Protein AF-A0A3B9M7V4-F1 (afdb_monomer_lite)

Radius of gyration: 18.62 Å; chains: 1; bounding box: 43×46×52 Å

pLDDT: mean 95.38, std 4.0, range [71.94, 98.81]

Sequence (190 aa):
TVEAGDEAKRIAAQLINLPDPRLVQVVLDESVRVLRSQRVLITETRHGFVCANSGVDQSNVGEPDVVTLLPDDPDASARRIRERILDRAGVEIGVIVSDTFGRPWRLGIVNVALGVAGLPALIDLRGTPDDAGRDMHATVLAIADDLASAAGLVMRKTARAPVVVIRGLALEGDGHGRDLIRPADEDVFR

Foldseek 3Di:
DFDADPVLQVLLVQAQVSDDSSLSRVLVVQAPDFPDSHNFTWGQGPLRDTFTSSLWDPPPPPDPPDIDHDPPFQQVVQVVVQVVCCVPPVDGDKGFDWDWGDDPPDDDIFIAGQWIFFFAQKDDQAQPQDPVGDGDHPDIDRVRRVVRRVVCVVCDRPPVCNDDDDDDDDGGDTYTSSVPRDDPVRDPPD

Structure (mmCIF, N/CA/C/O backbone):
data_AF-A0A3B9M7V4-F1
#
_entry.id   AF-A0A3B9M7V4-F1
#
loop_
_atom_site.group_PDB
_atom_site.id
_atom_site.type_symbol
_atom_site.label_atom_id
_atom_site.label_alt_id
_atom_site.label_comp_id
_atom_site.label_asym_id
_atom_site.label_entity_id
_atom_site.label_seq_id
_atom_site.pdbx_PDB_ins_code
_atom_site.Cartn_x
_atom_site.Cartn_y
_atom_site.Cartn_z
_atom_site.occupancy
_atom_site.B_iso_or_equiv
_atom_site.auth_seq_id
_atom_site.auth_comp_id
_atom_site.auth_asym_id
_atom_site.auth_atom_id
_atom_site.pdbx_PDB_model_num
ATOM 1 N N . THR A 1 1 ? 1.338 -15.147 -22.838 1.00 79.38 1 THR A N 1
ATOM 2 C CA . THR A 1 1 ? 2.811 -15.123 -22.959 1.00 79.38 1 THR A CA 1
ATOM 3 C C . THR A 1 1 ? 3.219 -13.693 -23.221 1.00 79.38 1 THR A C 1
ATOM 5 O O . THR A 1 1 ? 2.554 -13.061 -24.029 1.00 79.38 1 THR A O 1
ATOM 8 N N . VAL A 1 2 ? 4.214 -13.164 -22.507 1.00 93.25 2 VAL A N 1
ATOM 9 C CA . VAL A 1 2 ? 4.639 -11.756 -22.624 1.00 93.25 2 VAL A CA 1
ATOM 10 C C . VAL A 1 2 ? 5.840 -11.667 -23.560 1.00 93.25 2 VAL A C 1
ATOM 12 O O . VAL A 1 2 ? 6.812 -12.402 -23.374 1.00 93.25 2 VAL A O 1
ATOM 15 N N . GLU A 1 3 ? 5.783 -10.771 -24.543 1.00 95.56 3 GLU A N 1
ATOM 16 C CA . GLU A 1 3 ? 6.909 -10.444 -25.421 1.00 95.56 3 GLU A CA 1
ATOM 17 C C . GLU A 1 3 ? 7.485 -9.083 -25.038 1.00 95.56 3 GLU A C 1
ATOM 19 O O . GLU A 1 3 ? 6.756 -8.101 -24.940 1.00 95.56 3 GLU A O 1
ATOM 24 N N . ALA A 1 4 ? 8.797 -9.016 -24.814 1.00 97.31 4 ALA A N 1
ATOM 25 C CA . ALA A 1 4 ? 9.445 -7.779 -24.402 1.00 97.31 4 ALA A CA 1
ATOM 26 C C . ALA A 1 4 ? 9.697 -6.846 -25.594 1.00 97.31 4 ALA A C 1
ATOM 28 O O . ALA A 1 4 ? 10.415 -7.207 -26.536 1.00 97.31 4 ALA A O 1
ATOM 29 N N . GLY A 1 5 ? 9.179 -5.622 -25.510 1.00 97.94 5 GLY A N 1
ATOM 30 C CA . GLY A 1 5 ? 9.503 -4.541 -26.431 1.00 97.94 5 GLY A CA 1
ATOM 31 C C . GLY A 1 5 ? 10.931 -4.020 -26.248 1.00 97.94 5 GLY A C 1
ATOM 32 O O . GLY A 1 5 ? 11.624 -4.330 -25.275 1.00 97.94 5 GLY A O 1
ATOM 33 N N . ASP A 1 6 ? 11.390 -3.198 -27.189 1.00 98.06 6 ASP A N 1
ATOM 34 C CA . ASP A 1 6 ? 12.764 -2.678 -27.172 1.00 98.06 6 ASP A CA 1
ATOM 35 C C . ASP A 1 6 ? 13.035 -1.759 -25.978 1.00 98.06 6 ASP A C 1
ATOM 37 O O . ASP A 1 6 ? 14.127 -1.779 -25.410 1.00 98.06 6 ASP A O 1
ATOM 41 N N . GLU A 1 7 ? 12.015 -1.026 -25.530 1.00 96.88 7 GLU A N 1
ATOM 42 C CA . GLU A 1 7 ? 12.096 -0.200 -24.329 1.00 96.88 7 GLU A CA 1
ATOM 43 C C . GLU A 1 7 ? 12.311 -1.044 -23.065 1.00 96.88 7 GLU A C 1
ATOM 45 O O . GLU A 1 7 ? 13.188 -0.737 -22.254 1.00 96.88 7 GLU A O 1
ATOM 50 N N . ALA A 1 8 ? 11.585 -2.157 -22.928 1.00 97.69 8 ALA A N 1
ATOM 51 C CA . ALA A 1 8 ? 11.748 -3.073 -21.805 1.00 97.69 8 ALA A CA 1
ATOM 52 C C . ALA A 1 8 ? 13.158 -3.685 -21.775 1.00 97.69 8 ALA A C 1
ATOM 54 O O . ALA A 1 8 ? 13.797 -3.718 -20.722 1.00 97.69 8 ALA A O 1
ATOM 55 N N . LYS A 1 9 ? 13.692 -4.089 -22.937 1.00 97.56 9 LYS A N 1
ATOM 56 C CA . LYS A 1 9 ? 15.077 -4.584 -23.068 1.00 97.56 9 LYS A CA 1
ATOM 57 C C . LYS A 1 9 ? 16.100 -3.516 -22.676 1.00 97.56 9 LYS A C 1
ATOM 59 O O . LYS A 1 9 ? 17.058 -3.809 -21.962 1.00 97.56 9 LYS A O 1
ATOM 64 N N . ARG A 1 10 ? 15.892 -2.273 -23.121 1.00 96.81 10 ARG A N 1
ATOM 65 C CA . ARG A 1 10 ? 16.773 -1.138 -22.818 1.00 96.81 10 ARG A CA 1
ATOM 66 C C . ARG A 1 10 ? 16.792 -0.825 -21.323 1.00 96.81 10 ARG A C 1
ATOM 68 O O . ARG A 1 10 ? 17.870 -0.620 -20.770 1.00 96.81 10 ARG A O 1
ATOM 75 N N . ILE A 1 11 ? 15.627 -0.793 -20.675 1.00 96.62 11 ILE A N 1
ATOM 76 C CA . ILE A 1 11 ? 15.511 -0.558 -19.231 1.00 96.62 11 ILE A CA 1
ATOM 77 C C . ILE A 1 11 ? 16.133 -1.716 -18.448 1.00 96.62 11 ILE A C 1
ATOM 79 O O . ILE A 1 11 ? 16.917 -1.460 -17.540 1.00 96.62 11 ILE A O 1
ATOM 83 N N . ALA A 1 12 ? 15.852 -2.972 -18.815 1.00 96.56 12 ALA A N 1
ATOM 84 C CA . ALA A 1 12 ? 16.393 -4.152 -18.136 1.00 96.56 12 ALA A CA 1
ATOM 85 C C . ALA A 1 12 ? 17.925 -4.102 -17.995 1.00 96.56 12 ALA A C 1
ATOM 87 O O . ALA A 1 12 ? 18.459 -4.385 -16.923 1.00 96.56 12 ALA A O 1
ATOM 88 N N . ALA A 1 13 ? 18.626 -3.644 -19.037 1.00 95.19 13 ALA A N 1
ATOM 89 C CA . ALA A 1 13 ? 20.082 -3.496 -19.041 1.00 95.19 13 ALA A CA 1
ATOM 90 C C . ALA A 1 13 ? 20.628 -2.428 -18.063 1.00 95.19 13 ALA A C 1
ATOM 92 O O . ALA A 1 13 ? 21.827 -2.404 -17.795 1.00 95.19 13 ALA A O 1
ATOM 93 N N . GLN A 1 14 ? 19.781 -1.536 -17.536 1.00 93.81 14 GLN A N 1
ATOM 94 C CA . GLN A 1 14 ? 20.155 -0.451 -16.612 1.00 93.81 14 GLN A CA 1
ATOM 95 C C . GLN A 1 14 ? 19.866 -0.777 -15.134 1.00 93.81 14 GLN A C 1
ATOM 97 O O . GLN A 1 14 ? 20.234 -0.006 -14.236 1.00 93.81 14 GLN A O 1
ATOM 102 N N . LEU A 1 15 ? 19.183 -1.892 -14.865 1.00 93.19 15 LEU A N 1
ATOM 103 C CA . LEU A 1 15 ? 18.757 -2.290 -13.525 1.00 93.19 15 LEU A CA 1
ATOM 104 C C . LEU A 1 15 ? 19.798 -3.184 -12.849 1.00 93.19 15 LEU A C 1
ATOM 106 O O . LEU A 1 15 ? 20.497 -3.959 -13.493 1.00 93.19 15 LEU A O 1
ATOM 110 N N . ILE A 1 16 ? 19.884 -3.095 -11.520 1.00 89.50 16 ILE A N 1
ATOM 111 C CA . ILE A 1 16 ? 20.966 -3.714 -10.740 1.00 89.50 16 ILE A CA 1
ATOM 112 C C . ILE A 1 16 ? 20.980 -5.244 -10.824 1.00 89.50 16 ILE A C 1
ATOM 114 O O . ILE A 1 16 ? 22.047 -5.848 -10.787 1.00 89.50 16 ILE A O 1
ATOM 118 N N . ASN A 1 17 ? 19.806 -5.857 -10.973 1.00 85.44 17 ASN A N 1
ATOM 119 C CA . ASN A 1 17 ? 19.650 -7.309 -11.021 1.00 85.44 17 ASN A CA 1
ATOM 120 C C . ASN A 1 17 ? 19.510 -7.852 -12.448 1.00 85.44 17 ASN A C 1
ATOM 122 O O . ASN A 1 17 ? 19.232 -9.038 -12.587 1.00 85.44 17 ASN A O 1
ATOM 126 N N . LEU A 1 18 ? 19.667 -7.005 -13.480 1.00 84.69 18 LEU A N 1
ATOM 127 C CA . LEU A 1 18 ? 19.508 -7.374 -14.895 1.00 84.69 18 LEU A CA 1
ATOM 128 C C . LEU A 1 18 ? 18.287 -8.291 -15.128 1.00 84.69 18 LEU A C 1
ATOM 130 O O . LEU A 1 18 ? 18.447 -9.423 -15.588 1.00 84.69 18 LEU A O 1
ATOM 134 N N . PRO A 1 19 ? 17.076 -7.853 -14.732 1.00 89.62 19 PRO A N 1
ATOM 135 C CA . PRO A 1 19 ? 15.898 -8.704 -14.775 1.00 89.62 19 PRO A CA 1
ATOM 136 C C . PRO A 1 19 ? 15.571 -9.125 -16.208 1.00 89.62 19 PRO A C 1
ATOM 138 O O . PRO A 1 19 ? 15.943 -8.452 -17.171 1.00 89.62 19 PRO A O 1
ATOM 141 N N . ASP A 1 20 ? 14.810 -10.211 -16.341 1.00 94.94 20 ASP A N 1
ATOM 142 C CA . ASP A 1 20 ? 14.250 -10.617 -17.628 1.00 94.94 20 ASP A CA 1
ATOM 143 C C . ASP A 1 20 ? 13.476 -9.438 -18.260 1.00 94.94 20 ASP A C 1
ATOM 145 O O . ASP A 1 20 ? 12.585 -8.877 -17.611 1.00 94.94 20 ASP A O 1
ATOM 149 N N . PRO A 1 21 ? 13.766 -9.049 -19.517 1.00 97.06 21 PRO A N 1
ATOM 150 C CA . PRO A 1 21 ? 13.021 -8.001 -20.208 1.00 97.06 21 PRO A CA 1
ATOM 151 C C . PRO A 1 21 ? 11.503 -8.224 -20.243 1.00 97.06 21 PRO A C 1
ATOM 153 O O . PRO A 1 21 ? 10.755 -7.253 -20.295 1.00 97.06 21 PRO A O 1
ATOM 156 N N . ARG A 1 22 ? 11.026 -9.474 -20.180 1.00 96.69 22 ARG A N 1
ATOM 157 C CA . ARG A 1 22 ? 9.594 -9.799 -20.088 1.00 96.69 22 ARG A CA 1
ATOM 158 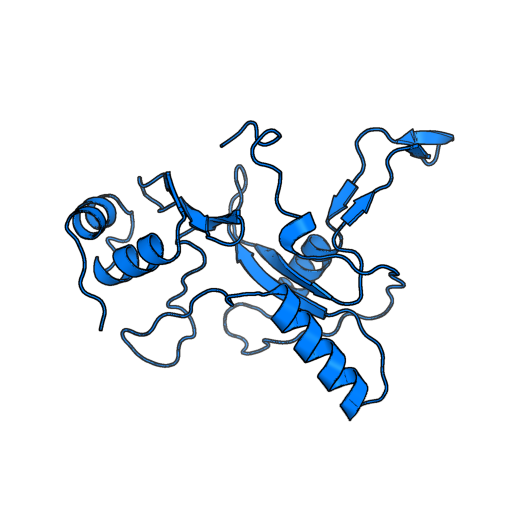C C . ARG A 1 22 ? 8.990 -9.320 -18.770 1.00 96.69 22 ARG A C 1
ATOM 160 O O . ARG A 1 22 ? 7.879 -8.809 -18.782 1.00 96.69 22 ARG A O 1
ATOM 167 N N . LEU A 1 23 ? 9.722 -9.416 -17.656 1.00 95.81 23 LEU A N 1
ATOM 168 C CA . LEU A 1 23 ? 9.283 -8.844 -16.378 1.00 95.81 23 LEU A CA 1
ATOM 169 C C . LEU A 1 23 ? 9.166 -7.327 -16.496 1.00 95.81 23 LEU A C 1
ATOM 171 O O . LEU A 1 23 ? 8.157 -6.756 -16.099 1.00 95.81 23 LEU A O 1
ATOM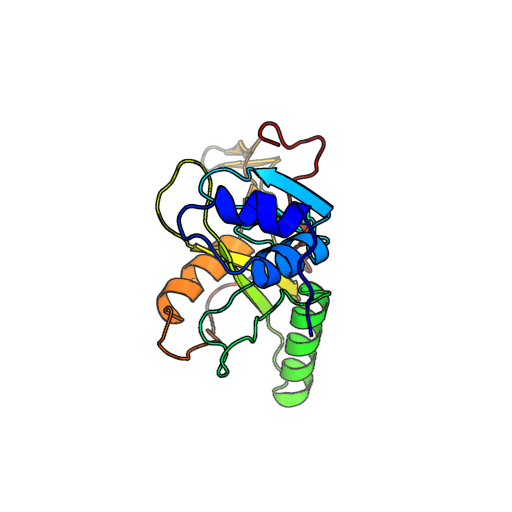 175 N N . VAL A 1 24 ? 10.182 -6.679 -17.073 1.00 97.44 24 VAL A N 1
ATOM 176 C CA . VAL A 1 24 ? 10.156 -5.227 -17.287 1.00 97.44 24 VAL A CA 1
ATOM 177 C C . VAL A 1 24 ? 8.978 -4.833 -18.175 1.00 97.44 24 VAL A C 1
ATOM 179 O O . VAL A 1 24 ? 8.327 -3.838 -17.884 1.00 97.44 24 VAL A O 1
ATOM 182 N N . GLN A 1 25 ? 8.651 -5.624 -19.199 1.00 98.19 25 GLN A N 1
ATOM 183 C CA . GLN A 1 25 ? 7.472 -5.378 -20.024 1.00 98.19 25 GLN A CA 1
ATOM 184 C C . GLN A 1 25 ? 6.182 -5.401 -19.197 1.00 98.19 25 GLN A C 1
ATOM 186 O O . GLN A 1 25 ? 5.419 -4.447 -19.276 1.00 98.19 25 GLN A O 1
ATOM 191 N N . VAL A 1 26 ? 5.981 -6.408 -18.339 1.00 98.00 26 VAL A N 1
ATOM 192 C CA . VAL A 1 26 ? 4.811 -6.447 -17.441 1.00 98.00 26 VAL A CA 1
ATOM 193 C C . VAL A 1 26 ? 4.764 -5.216 -16.533 1.00 98.00 26 VAL A C 1
ATOM 195 O O . VAL A 1 26 ? 3.712 -4.610 -16.363 1.00 98.00 26 VAL A O 1
ATOM 198 N N . VAL A 1 27 ? 5.906 -4.802 -15.976 1.00 97.88 27 VAL A N 1
ATOM 199 C CA . VAL A 1 27 ? 5.979 -3.585 -15.152 1.00 97.88 27 VAL A CA 1
ATOM 200 C C . VAL A 1 27 ? 5.536 -2.349 -15.935 1.00 97.88 27 VAL A C 1
ATOM 202 O O . VAL A 1 27 ? 4.830 -1.504 -15.379 1.00 97.88 27 VAL A O 1
ATOM 205 N N . LEU A 1 28 ? 5.959 -2.235 -17.199 1.00 98.12 28 LEU A N 1
ATOM 206 C CA . LEU A 1 28 ? 5.588 -1.126 -18.075 1.00 98.12 28 LEU A CA 1
ATOM 207 C C . LEU A 1 28 ? 4.089 -1.151 -18.392 1.00 98.12 28 LEU A C 1
ATOM 209 O O . LEU A 1 28 ? 3.456 -0.103 -18.294 1.00 98.12 28 LEU A O 1
ATOM 213 N N . ASP A 1 29 ? 3.525 -2.326 -18.676 1.00 97.94 29 ASP A N 1
ATOM 214 C CA . ASP A 1 29 ? 2.097 -2.518 -18.972 1.00 97.94 29 ASP A CA 1
ATOM 215 C C . ASP A 1 29 ? 1.192 -2.188 -17.760 1.00 97.94 29 ASP A C 1
ATOM 217 O O . ASP A 1 29 ? 0.058 -1.722 -17.907 1.00 97.94 29 ASP A O 1
ATOM 221 N N . GLU A 1 30 ? 1.705 -2.377 -16.540 1.00 98.06 30 GLU A N 1
ATOM 222 C CA . GLU A 1 30 ? 1.037 -2.011 -15.281 1.00 98.06 30 GLU A CA 1
ATOM 223 C C . GLU A 1 30 ? 1.318 -0.566 -14.822 1.00 98.06 30 GLU A C 1
ATOM 225 O O . GLU A 1 30 ? 0.755 -0.094 -13.826 1.00 98.06 30 GLU A O 1
ATOM 230 N N . SER A 1 31 ? 2.173 0.161 -15.546 1.00 97.81 31 SER A N 1
ATOM 231 C CA . SER A 1 31 ? 2.547 1.542 -15.235 1.00 97.81 31 SER A CA 1
ATOM 232 C C . SER A 1 31 ? 1.860 2.564 -16.138 1.00 97.81 31 SER A C 1
ATOM 234 O O . SER A 1 31 ? 1.600 2.316 -17.310 1.00 97.81 31 SER A O 1
ATOM 236 N N . VAL A 1 32 ? 1.628 3.764 -15.606 1.00 97.38 32 VAL A N 1
ATOM 237 C CA . VAL A 1 32 ? 1.250 4.941 -16.407 1.00 97.38 32 VAL A CA 1
ATOM 238 C C . VAL A 1 32 ? 2.467 5.786 -16.788 1.00 97.38 32 VAL A C 1
ATOM 240 O O . VAL A 1 32 ? 2.438 6.493 -17.793 1.00 97.38 32 VAL A O 1
ATOM 243 N N . ARG A 1 33 ? 3.553 5.713 -16.006 1.00 95.69 33 ARG A N 1
ATOM 244 C CA . ARG A 1 33 ? 4.858 6.298 -16.349 1.00 95.69 33 ARG A CA 1
ATOM 245 C C . ARG A 1 33 ? 6.005 5.681 -15.558 1.00 95.69 33 ARG A C 1
ATOM 247 O O . ARG A 1 33 ? 5.841 5.213 -14.430 1.00 95.69 33 ARG A O 1
ATOM 254 N N . VAL A 1 34 ? 7.200 5.807 -16.128 1.00 97.06 34 VAL A N 1
ATOM 255 C CA . VAL A 1 34 ? 8.477 5.534 -15.463 1.00 97.06 34 VAL A CA 1
ATOM 256 C C . VAL A 1 34 ? 8.999 6.817 -14.820 1.00 97.06 34 VAL A C 1
ATOM 258 O O . VAL A 1 34 ? 9.158 7.832 -15.493 1.00 97.06 34 VAL A O 1
ATOM 261 N N . LEU A 1 35 ? 9.298 6.768 -13.521 1.00 94.94 35 LEU A N 1
ATOM 262 C CA . LEU A 1 35 ? 9.890 7.883 -12.779 1.00 94.94 35 LEU A CA 1
ATOM 263 C C . LEU A 1 35 ? 11.407 7.734 -12.665 1.00 94.94 35 LEU A C 1
ATOM 265 O O . LEU A 1 35 ? 12.137 8.719 -12.767 1.00 94.94 35 LEU A O 1
ATOM 269 N N . ARG A 1 36 ? 11.908 6.511 -12.455 1.00 94.38 36 ARG A N 1
ATOM 270 C CA . ARG A 1 36 ? 13.347 6.198 -12.424 1.00 94.38 36 ARG A CA 1
ATOM 271 C C . ARG A 1 36 ? 13.586 4.829 -13.051 1.00 94.38 36 ARG A C 1
ATOM 273 O O . ARG A 1 36 ? 12.825 3.904 -12.803 1.00 94.38 36 ARG A O 1
ATOM 280 N N . SER A 1 37 ? 14.663 4.694 -13.821 1.00 93.50 37 SER A N 1
ATOM 281 C CA . SER A 1 37 ? 15.047 3.437 -14.485 1.00 93.50 37 SER A CA 1
ATOM 282 C C . SER A 1 37 ? 16.520 3.068 -14.280 1.00 93.50 37 SER A C 1
ATOM 284 O O . SER A 1 37 ? 17.049 2.210 -14.978 1.00 93.50 37 SER A O 1
ATOM 286 N N . GLN A 1 38 ? 17.208 3.735 -13.350 1.00 88.06 38 GLN A N 1
ATOM 287 C CA . GLN A 1 38 ? 18.616 3.476 -13.047 1.00 88.06 38 GLN A CA 1
ATOM 288 C C . GLN A 1 38 ? 18.715 2.715 -11.730 1.00 88.06 38 GLN A C 1
ATOM 290 O O . GLN A 1 38 ? 18.254 3.206 -10.699 1.00 88.06 38 GLN A O 1
ATOM 295 N N . ARG A 1 39 ? 19.357 1.540 -11.750 1.00 88.12 39 ARG A N 1
ATOM 296 C CA . ARG A 1 39 ? 19.489 0.597 -10.620 1.00 88.12 39 ARG A CA 1
ATOM 297 C C . ARG A 1 39 ? 18.173 -0.058 -10.192 1.00 88.12 39 ARG A C 1
ATOM 299 O O . ARG A 1 39 ? 18.140 -1.278 -10.086 1.00 88.12 39 ARG A O 1
ATOM 306 N N . VAL A 1 40 ? 17.116 0.717 -9.965 1.00 91.44 40 VAL A N 1
ATOM 307 C CA . VAL A 1 40 ? 15.766 0.249 -9.618 1.00 91.44 40 VAL A CA 1
ATOM 308 C C . VAL A 1 40 ? 14.765 0.904 -10.566 1.00 91.44 40 VAL A C 1
ATOM 310 O O . VAL A 1 40 ? 14.924 2.073 -10.922 1.00 91.44 40 VAL A O 1
ATOM 313 N N . LEU A 1 41 ? 13.748 0.147 -10.974 1.00 96.19 41 LEU A N 1
ATOM 314 C CA . LEU A 1 41 ? 12.643 0.651 -11.776 1.00 96.19 41 LEU A CA 1
ATOM 315 C C . LEU A 1 41 ? 11.549 1.161 -10.839 1.00 96.19 41 LEU A C 1
ATOM 317 O O . LEU A 1 41 ? 10.903 0.370 -10.156 1.00 96.19 41 LEU A O 1
ATOM 321 N N . ILE A 1 42 ? 11.386 2.481 -10.780 1.00 96.44 42 ILE A N 1
ATOM 322 C CA . ILE A 1 42 ? 10.324 3.149 -10.024 1.00 96.44 42 ILE A CA 1
ATOM 323 C C . ILE A 1 42 ? 9.307 3.687 -11.017 1.00 96.44 42 ILE A C 1
ATOM 325 O O . ILE A 1 42 ? 9.655 4.459 -11.917 1.00 96.44 42 ILE A O 1
ATOM 329 N N . THR A 1 43 ? 8.059 3.296 -10.827 1.00 97.31 43 THR A N 1
ATOM 330 C CA . THR A 1 43 ? 6.941 3.594 -11.718 1.00 97.31 43 THR A CA 1
ATOM 331 C C . THR A 1 43 ? 5.765 4.132 -10.925 1.00 97.31 43 THR A C 1
ATOM 333 O O . THR A 1 43 ? 5.649 3.919 -9.718 1.00 97.31 43 THR A O 1
ATOM 336 N N . GLU A 1 44 ? 4.892 4.847 -11.623 1.00 97.00 44 GLU A N 1
ATOM 337 C CA . GLU A 1 44 ? 3.537 5.094 -11.153 1.00 97.00 44 GLU A CA 1
ATOM 338 C C . GLU A 1 44 ? 2.609 4.035 -11.750 1.00 97.00 44 GLU A C 1
ATOM 340 O O . GLU A 1 44 ? 2.590 3.849 -12.967 1.00 97.00 44 GLU A O 1
ATOM 345 N N . THR A 1 45 ? 1.844 3.354 -10.903 1.00 97.38 45 THR A N 1
ATOM 346 C CA . THR A 1 45 ? 0.828 2.373 -11.321 1.00 97.38 45 THR A CA 1
ATOM 347 C C . THR A 1 45 ? -0.454 3.054 -11.805 1.00 97.38 45 THR A C 1
ATOM 349 O O . THR A 1 45 ? -0.706 4.214 -11.486 1.00 97.38 45 THR A O 1
ATOM 352 N N . ARG A 1 46 ? -1.339 2.313 -12.483 1.00 95.81 46 ARG A N 1
ATOM 353 C CA . ARG A 1 46 ? -2.704 2.783 -12.816 1.00 95.81 46 ARG A CA 1
ATOM 354 C C . ARG A 1 46 ? -3.552 3.201 -11.602 1.00 95.81 46 ARG A C 1
ATOM 356 O O . ARG A 1 46 ? -4.473 3.997 -11.750 1.00 95.81 46 ARG A O 1
ATOM 363 N N . HIS A 1 47 ? -3.220 2.700 -10.412 1.00 96.44 47 HIS A N 1
ATOM 364 C CA . HIS A 1 47 ? -3.858 3.081 -9.150 1.00 96.44 47 HIS A CA 1
ATOM 365 C C . HIS A 1 47 ? -3.372 4.437 -8.620 1.00 96.44 47 HIS A C 1
ATOM 367 O O . HIS A 1 47 ? -4.057 5.050 -7.810 1.00 96.44 47 HIS A O 1
ATOM 373 N N . GLY A 1 48 ? -2.186 4.887 -9.046 1.00 95.62 48 GLY A N 1
ATOM 374 C CA . GLY A 1 48 ? -1.497 6.070 -8.525 1.00 95.62 48 GLY A CA 1
ATOM 375 C C . GLY A 1 48 ? -0.352 5.763 -7.551 1.00 95.62 48 GLY A C 1
ATOM 376 O O . GLY A 1 48 ? 0.386 6.673 -7.183 1.00 95.62 48 GLY A O 1
ATOM 377 N N . PHE A 1 49 ? -0.140 4.500 -7.154 1.00 96.94 49 PHE A N 1
ATOM 378 C CA . PHE A 1 49 ? 1.005 4.139 -6.307 1.00 96.94 49 PHE A CA 1
ATOM 379 C C . PHE A 1 49 ? 2.326 4.420 -7.022 1.00 96.94 49 PHE A C 1
ATOM 381 O O . PHE A 1 49 ? 2.513 3.981 -8.159 1.00 96.94 49 PHE A O 1
ATOM 388 N N . VAL A 1 50 ? 3.250 5.083 -6.326 1.00 95.88 50 VAL A N 1
ATOM 389 C CA . VAL A 1 50 ? 4.643 5.241 -6.751 1.00 95.88 50 VAL A CA 1
ATOM 390 C C . VAL A 1 50 ? 5.493 4.222 -6.006 1.00 95.88 50 VAL A C 1
ATOM 392 O O . VAL A 1 50 ? 5.775 4.376 -4.818 1.00 95.88 50 VAL A O 1
ATOM 395 N N . CYS A 1 51 ? 5.886 3.157 -6.697 1.00 96.31 51 CYS A N 1
ATOM 396 C CA . CYS A 1 51 ? 6.579 2.030 -6.084 1.00 96.31 51 CYS A CA 1
ATOM 397 C C . CYS A 1 51 ? 7.572 1.376 -7.050 1.00 96.31 51 CYS A C 1
ATOM 399 O O . CYS A 1 51 ? 7.699 1.752 -8.218 1.00 96.31 51 CYS A O 1
ATOM 401 N N . ALA A 1 52 ? 8.338 0.416 -6.533 1.00 96.12 52 ALA A N 1
ATOM 402 C CA . ALA A 1 52 ? 9.222 -0.379 -7.367 1.00 96.12 52 ALA A CA 1
ATOM 403 C C . ALA A 1 52 ? 8.404 -1.353 -8.219 1.00 96.12 52 ALA A C 1
ATOM 405 O O . ALA A 1 52 ? 7.485 -1.998 -7.716 1.00 96.12 52 ALA A O 1
ATOM 406 N N . ASN A 1 53 ? 8.778 -1.486 -9.489 1.00 96.88 53 ASN A N 1
ATOM 407 C CA . ASN A 1 53 ? 8.235 -2.479 -10.412 1.00 96.88 53 ASN A CA 1
ATOM 408 C C . ASN A 1 53 ? 6.700 -2.479 -10.528 1.00 96.88 53 ASN A C 1
ATOM 410 O O . ASN A 1 53 ? 6.116 -3.525 -10.775 1.00 96.88 53 ASN A O 1
ATOM 414 N N . SER A 1 54 ? 6.025 -1.347 -10.324 1.00 97.50 54 SER A N 1
ATOM 415 C CA . SER A 1 54 ? 4.555 -1.275 -10.340 1.00 97.50 54 SER A CA 1
ATOM 416 C C . SER A 1 54 ? 3.865 -2.256 -9.367 1.00 97.50 54 SER A C 1
ATOM 418 O O . SER A 1 54 ? 2.720 -2.637 -9.593 1.00 97.50 54 SER A O 1
ATOM 420 N N . GLY A 1 55 ? 4.556 -2.700 -8.307 1.00 96.81 55 GLY A N 1
ATOM 421 C CA . GLY A 1 55 ? 4.071 -3.739 -7.388 1.00 96.81 55 GLY A CA 1
ATOM 422 C C . GLY A 1 55 ? 4.008 -5.147 -7.993 1.00 96.81 55 GLY A C 1
ATOM 423 O O . GLY A 1 55 ? 3.427 -6.044 -7.393 1.00 96.81 55 GLY A O 1
ATOM 424 N N . VAL A 1 56 ? 4.598 -5.359 -9.173 1.00 97.00 56 VAL A N 1
ATOM 425 C CA . VAL A 1 56 ? 4.742 -6.687 -9.776 1.00 97.00 56 VAL A CA 1
ATOM 426 C C . VAL A 1 56 ? 5.755 -7.492 -8.967 1.00 97.00 56 VAL A C 1
ATOM 428 O O . VAL A 1 56 ? 6.911 -7.078 -8.821 1.00 97.00 56 VAL A O 1
ATOM 431 N N . ASP A 1 57 ? 5.335 -8.659 -8.482 1.00 94.44 57 ASP A N 1
ATOM 432 C CA . ASP A 1 57 ? 6.159 -9.539 -7.652 1.00 94.44 57 ASP A CA 1
ATOM 433 C C . ASP A 1 57 ? 6.370 -10.918 -8.305 1.00 94.44 57 ASP A C 1
ATOM 435 O O . ASP A 1 57 ? 5.469 -11.509 -8.900 1.00 94.44 57 ASP A O 1
ATOM 439 N N . GLN A 1 58 ? 7.592 -11.432 -8.180 1.00 92.31 58 GLN A N 1
ATOM 440 C CA . GLN A 1 58 ? 8.011 -12.785 -8.570 1.00 92.31 58 GLN A CA 1
ATOM 441 C C . GLN A 1 58 ? 8.197 -13.702 -7.356 1.00 92.31 58 GLN A C 1
ATOM 443 O O . GLN A 1 58 ? 8.447 -14.897 -7.494 1.00 92.31 58 GLN A O 1
ATOM 448 N N . SER A 1 59 ? 8.154 -13.149 -6.149 1.00 88.75 59 SER A N 1
ATOM 449 C CA . SER A 1 59 ? 8.327 -13.887 -4.912 1.00 88.75 59 SER A CA 1
ATOM 450 C C . SER A 1 59 ? 7.031 -14.595 -4.526 1.00 88.75 59 SER A C 1
ATOM 452 O O . SER A 1 59 ? 5.934 -14.102 -4.767 1.00 88.75 59 SER A O 1
ATOM 454 N N . ASN A 1 60 ? 7.152 -15.777 -3.916 1.00 88.88 60 ASN A N 1
ATOM 455 C CA . ASN A 1 60 ? 6.020 -16.558 -3.400 1.00 88.88 60 ASN A CA 1
ATOM 456 C C . ASN A 1 60 ? 4.924 -16.919 -4.430 1.00 88.88 60 ASN A C 1
ATOM 458 O O . ASN A 1 60 ? 3.863 -17.409 -4.044 1.00 88.88 60 ASN A O 1
ATOM 462 N N . VAL A 1 61 ? 5.200 -16.758 -5.725 1.00 84.94 61 VAL A N 1
ATOM 463 C CA . VAL A 1 61 ? 4.403 -17.291 -6.832 1.00 84.94 61 VAL A CA 1
ATOM 464 C C . VAL A 1 61 ? 4.844 -18.737 -7.050 1.00 84.94 61 VAL A C 1
ATOM 466 O O . VAL A 1 61 ? 6.024 -19.020 -7.223 1.00 84.94 61 VAL A O 1
ATOM 469 N N . GLY A 1 62 ? 3.934 -19.698 -6.913 1.00 78.44 62 GLY A N 1
ATOM 470 C CA . GLY A 1 62 ? 4.279 -21.126 -6.834 1.00 78.44 62 GLY A CA 1
ATOM 471 C C . GLY A 1 62 ? 4.862 -21.748 -8.112 1.00 78.44 62 GLY A C 1
ATOM 472 O O . GLY A 1 62 ? 5.084 -22.957 -8.128 1.00 78.44 62 GLY A O 1
ATOM 473 N N . GLU A 1 63 ? 5.091 -20.958 -9.163 1.00 87.25 63 GLU A N 1
ATOM 474 C CA . GLU A 1 63 ? 5.443 -21.411 -10.508 1.00 87.25 63 GLU A CA 1
ATOM 475 C C . GLU A 1 63 ? 6.558 -20.540 -11.123 1.00 87.25 63 GLU A C 1
ATOM 477 O O . GLU A 1 63 ? 6.547 -19.318 -10.948 1.00 87.25 63 GLU A O 1
ATOM 482 N N . PRO A 1 64 ? 7.522 -21.133 -11.857 1.00 86.25 64 PRO A N 1
ATOM 483 C CA . PRO A 1 64 ? 8.491 -20.380 -12.653 1.00 86.25 64 PRO A CA 1
ATOM 484 C C . PRO A 1 64 ? 7.810 -19.538 -13.735 1.00 86.25 64 PRO A C 1
ATOM 486 O O . PRO A 1 64 ? 6.761 -19.918 -14.246 1.00 86.25 64 PRO A O 1
ATOM 489 N N . ASP A 1 65 ? 8.433 -18.420 -14.116 1.00 88.25 65 ASP A N 1
ATOM 490 C CA . ASP A 1 65 ? 7.943 -17.517 -15.173 1.00 88.25 65 ASP A CA 1
ATOM 491 C C . ASP A 1 65 ? 6.533 -16.929 -14.933 1.00 88.25 65 ASP A C 1
ATOM 493 O O . ASP A 1 65 ? 5.940 -16.340 -15.839 1.00 88.25 65 ASP A O 1
ATOM 497 N N . VAL A 1 66 ? 6.010 -17.034 -13.709 1.00 93.00 66 VAL A N 1
ATOM 498 C CA . VAL A 1 66 ? 4.764 -16.396 -13.274 1.00 93.00 66 VAL A CA 1
ATOM 499 C C . VAL A 1 66 ? 5.089 -15.176 -12.419 1.00 93.00 66 VAL A C 1
ATOM 501 O O . VAL A 1 66 ? 6.078 -15.141 -11.690 1.00 93.00 66 VAL A O 1
ATOM 504 N N . VAL A 1 67 ? 4.247 -14.155 -12.527 1.00 95.06 67 VAL A N 1
ATOM 505 C CA . VAL A 1 67 ? 4.299 -12.941 -11.712 1.00 95.06 67 VAL A CA 1
ATOM 506 C C . VAL A 1 67 ? 2.929 -12.691 -11.103 1.00 95.06 67 VAL A C 1
ATOM 508 O O . VAL A 1 67 ? 1.910 -13.060 -11.687 1.00 95.06 67 VAL A O 1
ATOM 511 N N . THR A 1 68 ? 2.904 -12.049 -9.942 1.00 95.69 68 THR A N 1
ATOM 512 C CA . THR A 1 68 ? 1.677 -11.514 -9.350 1.00 95.69 68 THR A CA 1
ATOM 513 C C . THR A 1 68 ? 1.607 -10.022 -9.628 1.00 95.69 68 THR A C 1
ATOM 515 O O . THR A 1 68 ? 2.592 -9.309 -9.442 1.00 95.69 68 THR A O 1
ATOM 518 N N . LEU A 1 69 ? 0.444 -9.569 -10.089 1.00 97.44 69 LEU A N 1
ATOM 519 C CA . LEU A 1 69 ? 0.127 -8.153 -10.257 1.00 97.44 69 LEU A CA 1
ATOM 520 C C . LEU A 1 69 ? -0.612 -7.648 -9.018 1.00 97.44 69 LEU A C 1
ATOM 522 O O . LEU A 1 69 ? -1.214 -8.435 -8.279 1.00 97.44 69 LEU A O 1
ATOM 526 N N . LEU A 1 70 ? -0.622 -6.331 -8.822 1.00 97.81 70 LEU A N 1
ATOM 527 C CA . LEU A 1 70 ? -1.534 -5.729 -7.855 1.00 97.81 70 LEU A CA 1
ATOM 528 C C . LEU A 1 70 ? -2.996 -6.015 -8.257 1.00 97.81 70 LEU A C 1
ATOM 530 O O . LEU A 1 70 ? -3.285 -6.131 -9.450 1.00 97.81 70 LEU A O 1
ATOM 534 N N . PRO A 1 71 ? -3.936 -6.118 -7.297 1.00 98.00 71 PRO A N 1
ATOM 535 C CA . PRO A 1 71 ? -5.356 -6.225 -7.624 1.00 98.00 71 PRO A CA 1
ATOM 536 C C . PRO A 1 71 ? -5.817 -5.019 -8.448 1.00 98.00 71 PRO A C 1
ATOM 538 O O . PRO A 1 71 ? -5.453 -3.908 -8.090 1.00 98.00 71 PRO A O 1
ATOM 541 N N . ASP A 1 72 ? -6.672 -5.217 -9.460 1.00 97.88 72 ASP A N 1
ATOM 542 C CA . ASP A 1 72 ? -7.195 -4.124 -10.310 1.00 97.88 72 ASP A CA 1
ATOM 543 C C . ASP A 1 72 ? -7.967 -3.042 -9.531 1.00 97.88 72 ASP A C 1
ATOM 545 O O . ASP A 1 72 ? -8.019 -1.880 -9.924 1.00 97.88 72 ASP A O 1
ATOM 549 N N . ASP A 1 73 ? -8.617 -3.447 -8.437 1.00 98.31 73 ASP A N 1
ATOM 550 C CA . ASP A 1 73 ? -9.249 -2.551 -7.470 1.00 98.31 73 ASP A CA 1
ATOM 551 C C . ASP A 1 73 ? -9.041 -3.136 -6.057 1.00 98.31 73 ASP A C 1
ATOM 553 O O . ASP A 1 73 ? -9.777 -4.045 -5.624 1.00 98.31 73 ASP A O 1
ATOM 557 N N . PRO A 1 74 ? -7.997 -2.682 -5.337 1.00 98.50 74 PRO A N 1
ATOM 558 C CA . PRO A 1 74 ? -7.707 -3.142 -3.984 1.00 98.50 74 PRO A CA 1
ATOM 559 C C . PRO A 1 74 ? -8.814 -2.786 -2.983 1.00 98.50 74 PRO A C 1
ATOM 561 O O . PRO A 1 74 ? -9.109 -3.597 -2.104 1.00 98.50 74 PRO A O 1
ATOM 564 N N . ASP A 1 75 ? -9.474 -1.631 -3.135 1.00 98.56 75 ASP A N 1
ATOM 565 C CA . ASP A 1 75 ? -10.592 -1.221 -2.275 1.00 98.56 75 ASP A CA 1
ATOM 566 C C . ASP A 1 75 ? -11.796 -2.144 -2.477 1.00 98.56 75 ASP A C 1
ATOM 568 O O . ASP A 1 75 ? -12.376 -2.647 -1.516 1.00 98.56 75 ASP A O 1
ATOM 572 N N . ALA A 1 76 ? -12.151 -2.460 -3.727 1.00 98.50 76 ALA A N 1
ATOM 573 C CA . ALA A 1 76 ? -13.205 -3.434 -4.004 1.00 98.50 76 ALA A CA 1
ATOM 574 C C . ALA A 1 76 ? -12.850 -4.831 -3.494 1.00 98.50 76 ALA A C 1
ATOM 576 O O . ALA A 1 76 ? -13.729 -5.569 -3.046 1.00 98.50 76 ALA A O 1
ATOM 577 N N . SER A 1 77 ? -11.570 -5.200 -3.529 1.00 98.62 77 SER A N 1
ATOM 578 C CA . SER A 1 77 ? -11.100 -6.452 -2.937 1.00 98.62 77 SER A CA 1
ATOM 579 C C . SER A 1 77 ? -11.297 -6.458 -1.417 1.00 98.62 77 SER A C 1
ATOM 581 O O . SER A 1 77 ? -11.852 -7.424 -0.890 1.00 98.62 77 SER A O 1
ATOM 583 N N . ALA A 1 78 ? -10.946 -5.367 -0.727 1.00 98.62 78 ALA A N 1
ATOM 584 C CA . ALA A 1 78 ? -11.185 -5.197 0.705 1.00 98.62 78 ALA A CA 1
ATOM 585 C C . ALA A 1 78 ? -12.685 -5.254 1.052 1.00 98.62 78 ALA A C 1
ATOM 587 O O . ALA A 1 78 ? -13.076 -6.004 1.950 1.00 98.62 78 ALA A O 1
ATOM 588 N N . ARG A 1 79 ? -13.540 -4.546 0.295 1.00 98.50 79 ARG A N 1
ATOM 589 C CA . ARG A 1 79 ? -15.005 -4.556 0.481 1.00 98.50 79 ARG A CA 1
ATOM 590 C C . ARG A 1 79 ? -15.594 -5.956 0.337 1.00 98.50 79 ARG A C 1
ATOM 592 O O . ARG A 1 79 ? -16.305 -6.403 1.231 1.00 98.50 79 ARG A O 1
ATOM 599 N N . ARG A 1 80 ? -15.231 -6.693 -0.720 1.00 98.62 80 ARG A N 1
ATOM 600 C CA . ARG A 1 80 ? -15.704 -8.076 -0.915 1.00 98.62 80 ARG A CA 1
ATOM 601 C C . ARG A 1 80 ? -15.294 -8.988 0.239 1.00 98.62 80 ARG A C 1
ATOM 603 O O . ARG A 1 80 ? -16.092 -9.807 0.680 1.00 98.62 80 ARG A O 1
ATOM 610 N N . ILE A 1 81 ? -14.062 -8.870 0.738 1.00 98.44 81 ILE A N 1
ATOM 611 C CA . ILE A 1 81 ? -13.607 -9.661 1.893 1.00 98.44 81 ILE A CA 1
ATOM 612 C C . ILE A 1 81 ? -14.435 -9.311 3.137 1.00 98.44 81 ILE A C 1
ATOM 614 O O . ILE A 1 81 ? -14.910 -10.218 3.821 1.00 98.44 81 ILE A O 1
ATOM 618 N N . ARG A 1 82 ? -14.650 -8.015 3.397 1.00 98.00 82 ARG A N 1
ATOM 619 C CA . ARG A 1 82 ? -15.460 -7.516 4.517 1.00 98.00 82 ARG A CA 1
ATOM 620 C C . ARG A 1 82 ? -16.890 -8.053 4.467 1.00 98.00 82 ARG A C 1
ATOM 622 O O . ARG A 1 82 ? -17.340 -8.655 5.437 1.00 98.00 82 ARG A O 1
ATOM 629 N N . GLU A 1 83 ? -17.572 -7.891 3.335 1.00 98.38 83 GLU A N 1
ATOM 630 C CA . GLU A 1 83 ? -18.943 -8.375 3.115 1.00 98.38 83 GLU A CA 1
ATOM 631 C C . GLU A 1 83 ? -19.041 -9.885 3.338 1.00 98.38 83 GLU A C 1
ATOM 633 O O . GLU A 1 83 ? -19.908 -10.364 4.060 1.00 98.38 83 GLU A O 1
ATOM 638 N N . ARG A 1 84 ? -18.088 -10.654 2.802 1.00 98.44 84 ARG A N 1
ATOM 639 C CA . ARG A 1 84 ? -18.072 -12.110 2.979 1.00 98.44 8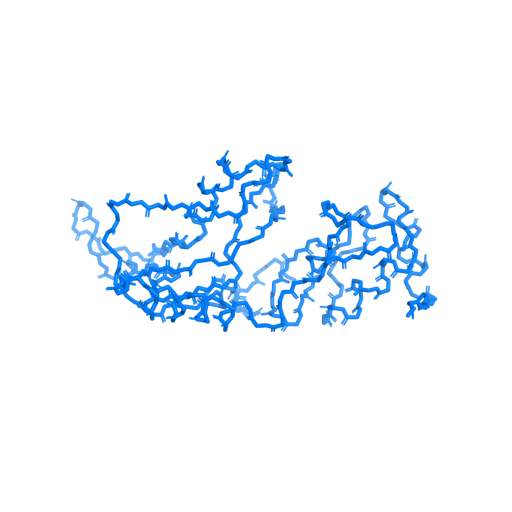4 ARG A CA 1
ATOM 640 C C . ARG A 1 84 ? -17.833 -12.535 4.421 1.00 98.44 84 ARG A C 1
ATOM 642 O O . ARG A 1 84 ? -18.340 -13.582 4.818 1.00 98.44 84 ARG A O 1
ATOM 649 N N . ILE A 1 85 ? -17.069 -11.773 5.197 1.00 98.06 85 ILE A N 1
ATOM 650 C CA . ILE A 1 85 ? -16.887 -12.039 6.627 1.00 98.06 85 ILE A CA 1
ATOM 651 C C . ILE A 1 85 ? -18.166 -11.702 7.395 1.00 98.06 85 ILE A C 1
ATOM 653 O O . ILE A 1 85 ? -18.595 -12.517 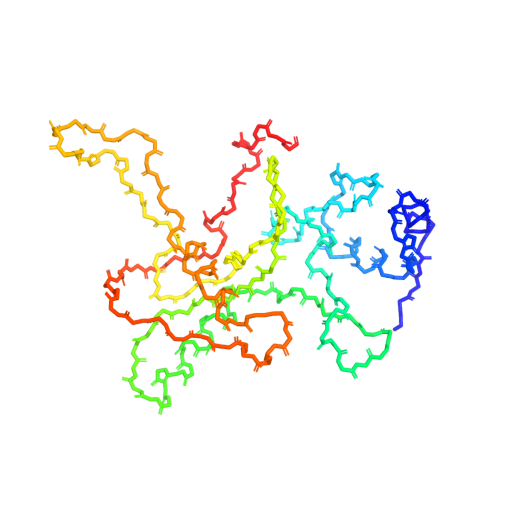8.212 1.00 98.06 85 ILE A O 1
ATOM 657 N N . LEU A 1 86 ? -18.817 -10.580 7.080 1.00 98.06 86 LEU A N 1
ATOM 658 C CA . LEU A 1 86 ? -20.110 -10.222 7.657 1.00 98.06 86 LEU A CA 1
ATOM 659 C C . LEU A 1 86 ? -21.162 -11.307 7.379 1.00 98.06 86 LEU A C 1
ATOM 661 O O . LEU A 1 86 ? -21.765 -11.822 8.316 1.00 98.06 86 LEU A O 1
ATOM 665 N N . ASP A 1 87 ? -21.304 -11.744 6.127 1.00 98.44 87 ASP A N 1
ATOM 666 C CA . ASP A 1 87 ? -22.252 -12.794 5.727 1.00 98.44 87 ASP A CA 1
ATOM 667 C C . ASP A 1 87 ? -22.016 -14.127 6.451 1.00 98.44 87 ASP A C 1
ATOM 669 O O . ASP A 1 87 ? -22.950 -14.879 6.733 1.00 98.44 87 ASP A O 1
ATOM 673 N N . ARG A 1 88 ? -20.747 -14.482 6.683 1.00 98.25 88 ARG A N 1
ATOM 674 C CA . ARG A 1 88 ? -20.359 -15.802 7.203 1.00 98.25 88 ARG A CA 1
ATOM 675 C C . ARG A 1 88 ? -20.286 -15.857 8.721 1.00 98.25 88 ARG A C 1
ATOM 677 O O . ARG A 1 88 ? -20.528 -16.923 9.282 1.00 98.25 88 ARG A O 1
ATOM 684 N N . ALA A 1 89 ? -19.904 -14.760 9.362 1.00 97.38 89 ALA A N 1
ATOM 685 C CA . ALA A 1 89 ? -19.611 -14.713 10.789 1.00 97.38 89 ALA A CA 1
ATOM 686 C C . ALA A 1 89 ? -20.468 -13.694 11.556 1.00 97.38 89 ALA A C 1
ATOM 688 O O . ALA A 1 89 ? -20.419 -13.686 12.782 1.00 97.38 89 ALA A O 1
ATOM 689 N N . GLY A 1 90 ? -21.254 -12.857 10.870 1.00 97.62 90 GLY A N 1
ATOM 690 C CA . GLY A 1 90 ? -22.124 -11.859 11.497 1.00 97.62 90 GLY A CA 1
ATOM 691 C C . GLY A 1 90 ? -21.367 -10.737 12.209 1.00 97.62 90 GLY A C 1
ATOM 692 O O . GLY A 1 90 ? -21.936 -10.083 13.077 1.00 97.62 90 GLY A O 1
ATOM 693 N N . VAL A 1 91 ? -20.084 -10.541 11.886 1.00 96.19 91 VAL A N 1
ATOM 694 C CA . VAL A 1 91 ? -19.227 -9.529 12.512 1.00 96.19 91 VAL A CA 1
ATOM 695 C C . VAL A 1 91 ? -18.846 -8.456 11.507 1.00 96.19 91 VAL A C 1
ATOM 697 O O . VAL A 1 91 ? -18.389 -8.752 10.402 1.00 96.19 91 VAL A O 1
ATOM 700 N N . GLU A 1 92 ? -19.002 -7.202 11.912 1.00 94.69 92 GLU A N 1
ATOM 701 C CA . GLU A 1 92 ? -18.483 -6.068 11.161 1.00 94.69 92 GLU A CA 1
ATOM 702 C C . GLU A 1 92 ? -17.023 -5.829 11.527 1.00 94.69 92 GLU A C 1
ATOM 704 O O . GLU A 1 92 ? -16.651 -5.787 12.700 1.00 94.69 92 GLU A O 1
ATOM 709 N N . ILE A 1 93 ? -16.187 -5.689 10.503 1.00 96.56 93 ILE A N 1
ATOM 710 C CA . ILE A 1 93 ? -14.756 -5.448 10.654 1.00 96.56 93 ILE A CA 1
ATOM 711 C C . ILE A 1 93 ? -14.285 -4.400 9.651 1.00 96.56 93 ILE A C 1
ATOM 713 O O . ILE A 1 93 ? -14.922 -4.181 8.615 1.00 96.56 93 ILE A O 1
ATOM 717 N N . GLY A 1 94 ? -13.129 -3.815 9.947 1.00 97.88 94 GLY A N 1
ATOM 718 C CA . GLY A 1 94 ? -12.297 -3.162 8.951 1.00 97.88 94 GLY A CA 1
ATOM 719 C C . GLY A 1 94 ? -11.422 -4.178 8.210 1.00 97.88 94 GLY A C 1
ATOM 720 O O . GLY A 1 94 ? -10.966 -5.158 8.805 1.00 97.88 94 GLY A O 1
ATOM 721 N N . VAL A 1 95 ? -11.171 -3.949 6.922 1.00 98.56 95 VAL A N 1
ATOM 722 C CA . VAL A 1 95 ? -10.267 -4.764 6.098 1.00 98.56 95 VAL A CA 1
ATOM 723 C C . VAL A 1 95 ? -9.254 -3.862 5.407 1.00 98.56 95 VAL A C 1
ATOM 725 O O . VAL A 1 95 ? -9.626 -2.872 4.782 1.00 98.56 95 VAL A O 1
ATOM 728 N N . ILE A 1 96 ? -7.978 -4.245 5.491 1.00 98.81 96 ILE A N 1
ATOM 729 C CA . ILE A 1 96 ? -6.880 -3.641 4.735 1.00 98.81 96 ILE A CA 1
ATOM 730 C C . ILE A 1 96 ? -6.265 -4.722 3.843 1.00 98.81 96 ILE A C 1
ATOM 732 O O . ILE A 1 96 ? -5.857 -5.777 4.330 1.00 98.81 96 ILE A O 1
ATOM 736 N N . VAL A 1 97 ? -6.173 -4.446 2.545 1.00 98.69 97 VAL A N 1
ATOM 737 C CA . VAL A 1 97 ? -5.302 -5.172 1.613 1.00 98.69 97 VAL A CA 1
ATOM 738 C C . VAL A 1 97 ? -3.974 -4.428 1.582 1.00 98.69 97 VAL A C 1
ATOM 740 O O . VAL A 1 97 ? -3.958 -3.237 1.285 1.00 98.69 97 VAL A O 1
ATOM 743 N N . SER A 1 98 ? -2.873 -5.105 1.904 1.00 98.44 98 SER A N 1
ATOM 744 C CA . SER A 1 98 ? -1.546 -4.487 2.018 1.00 98.44 98 SER A CA 1
ATOM 745 C C . SER A 1 98 ? -0.527 -5.115 1.081 1.00 98.44 98 SER A C 1
ATOM 747 O O . SER A 1 98 ? -0.611 -6.313 0.817 1.00 98.44 98 SER A O 1
ATOM 749 N N . ASP A 1 99 ? 0.499 -4.352 0.717 1.00 97.94 99 ASP A N 1
ATOM 750 C CA . ASP A 1 99 ? 1.685 -4.866 0.030 1.00 97.94 99 ASP A CA 1
ATOM 751 C C . ASP A 1 99 ? 2.975 -4.223 0.559 1.00 97.94 99 ASP A C 1
ATOM 753 O O . ASP A 1 99 ? 2.948 -3.309 1.380 1.00 97.94 99 ASP A O 1
ATOM 757 N N . THR A 1 100 ? 4.122 -4.758 0.156 1.00 97.31 100 THR A N 1
ATOM 758 C CA . THR A 1 100 ? 5.442 -4.451 0.688 1.00 97.31 100 THR A CA 1
ATOM 759 C C . THR A 1 100 ? 6.180 -3.443 -0.176 1.00 97.31 100 THR A C 1
ATOM 761 O O . THR A 1 100 ? 6.762 -3.809 -1.195 1.00 97.31 100 THR A O 1
ATOM 764 N N . PHE A 1 101 ? 6.275 -2.192 0.267 1.00 96.94 101 PHE A N 1
ATOM 765 C CA . PHE A 1 101 ? 6.976 -1.148 -0.478 1.00 96.94 101 PHE A CA 1
ATOM 766 C C . PHE A 1 101 ? 8.269 -0.697 0.209 1.00 96.94 101 PHE A C 1
ATOM 768 O O . PHE A 1 101 ? 8.413 -0.696 1.435 1.00 96.94 101 PHE A O 1
ATOM 775 N N . GLY A 1 102 ? 9.235 -0.284 -0.615 1.00 95.31 102 GLY A N 1
ATOM 776 C CA . GLY A 1 102 ? 10.315 0.597 -0.175 1.00 95.31 102 GLY A CA 1
ATOM 777 C C . GLY A 1 102 ? 9.808 2.028 0.014 1.00 95.31 102 GLY A C 1
ATOM 778 O O . GLY A 1 102 ? 8.677 2.352 -0.336 1.00 95.31 102 GLY A O 1
ATOM 779 N N . ARG A 1 103 ? 10.651 2.908 0.555 1.00 93.62 103 ARG A N 1
ATOM 780 C CA . ARG A 1 103 ? 10.294 4.318 0.761 1.00 93.62 103 ARG A CA 1
ATOM 781 C C . ARG A 1 103 ? 11.511 5.230 0.618 1.00 93.62 103 ARG A C 1
ATOM 783 O O . ARG A 1 103 ? 12.623 4.801 0.939 1.00 93.62 103 ARG A O 1
ATOM 790 N N . PRO A 1 104 ? 11.337 6.476 0.152 1.00 91.62 104 PRO A N 1
ATOM 791 C CA . PRO A 1 104 ? 12.449 7.404 0.009 1.00 91.62 104 PRO A CA 1
ATOM 792 C C . PRO A 1 104 ? 13.129 7.691 1.359 1.00 91.62 104 PRO A C 1
ATOM 794 O O . PRO A 1 104 ? 12.527 7.594 2.431 1.00 91.62 104 PRO A O 1
ATOM 797 N N . TRP A 1 105 ? 14.422 8.023 1.292 1.00 93.69 105 TRP A N 1
ATOM 798 C CA . TRP A 1 105 ? 15.278 8.457 2.413 1.00 93.69 105 TRP A CA 1
ATOM 799 C C . TRP A 1 105 ? 15.521 7.450 3.548 1.00 93.69 105 TRP A C 1
ATOM 801 O O . TRP A 1 105 ? 16.296 7.744 4.457 1.00 93.69 105 TRP A O 1
ATOM 811 N N . ARG A 1 106 ? 14.911 6.260 3.523 1.00 95.69 106 ARG A N 1
ATOM 812 C CA . ARG A 1 106 ? 15.125 5.212 4.531 1.00 95.69 106 ARG A CA 1
ATOM 813 C C . ARG A 1 106 ? 15.437 3.877 3.870 1.00 95.69 106 ARG A C 1
ATOM 815 O O . ARG A 1 106 ? 14.854 3.525 2.854 1.00 95.69 106 ARG A O 1
ATOM 822 N N . LEU A 1 107 ? 16.338 3.118 4.488 1.00 95.81 107 LEU A N 1
ATOM 823 C CA . LEU A 1 107 ? 16.600 1.735 4.097 1.00 95.81 107 LEU A CA 1
ATOM 824 C C . LEU A 1 107 ? 15.493 0.806 4.611 1.00 95.81 107 LEU A C 1
ATOM 826 O O . LEU A 1 107 ? 14.910 1.044 5.672 1.00 95.81 107 LEU A O 1
ATOM 830 N N . GLY A 1 108 ? 15.268 -0.278 3.869 1.00 94.69 108 GLY A N 1
ATOM 831 C CA . GLY A 1 108 ? 14.286 -1.309 4.191 1.00 94.69 108 GLY A CA 1
ATOM 832 C C . GLY A 1 108 ? 12.922 -1.092 3.538 1.00 94.69 108 GLY A C 1
ATOM 833 O O . GLY A 1 108 ? 12.637 -0.045 2.958 1.00 94.69 108 GLY A O 1
ATOM 834 N N . ILE A 1 109 ? 12.094 -2.127 3.641 1.00 96.56 109 ILE A N 1
ATOM 835 C CA . ILE A 1 109 ? 10.722 -2.173 3.131 1.00 96.56 109 ILE A CA 1
ATOM 836 C C . ILE A 1 109 ? 9.746 -2.303 4.300 1.00 96.56 109 ILE A C 1
ATOM 838 O O . ILE A 1 109 ? 10.088 -2.885 5.332 1.00 96.56 109 ILE A O 1
ATOM 842 N N . VAL A 1 110 ? 8.540 -1.777 4.135 1.00 97.50 110 VAL A N 1
ATOM 843 C CA . VAL A 1 110 ? 7.428 -1.914 5.084 1.00 97.50 110 VAL A CA 1
ATOM 844 C C . VAL A 1 110 ? 6.166 -2.289 4.328 1.00 97.50 110 VAL A C 1
ATOM 846 O O . VAL A 1 110 ? 6.094 -2.106 3.115 1.00 97.50 110 VAL A O 1
ATOM 849 N N . ASN A 1 111 ? 5.183 -2.830 5.037 1.00 98.00 111 ASN A N 1
ATOM 850 C CA . ASN A 1 111 ? 3.867 -2.990 4.444 1.00 98.00 111 ASN A CA 1
ATOM 851 C C . ASN A 1 111 ? 3.137 -1.640 4.452 1.00 98.00 111 ASN A C 1
ATOM 853 O O . ASN A 1 111 ? 3.217 -0.909 5.438 1.00 98.00 111 ASN A O 1
ATOM 857 N N . VAL A 1 112 ? 2.438 -1.348 3.361 1.00 98.44 112 VAL A N 1
ATOM 858 C CA . VAL A 1 112 ? 1.555 -0.189 3.174 1.00 98.44 112 VAL A CA 1
ATOM 859 C C . VAL A 1 112 ? 0.167 -0.679 2.769 1.00 98.44 112 VAL A C 1
ATOM 861 O O . VAL A 1 112 ? 0.028 -1.789 2.246 1.00 98.44 112 VAL A O 1
ATOM 864 N N . ALA A 1 113 ? -0.863 0.116 3.023 1.00 98.69 113 ALA A N 1
ATOM 865 C CA . ALA A 1 113 ? -2.223 -0.178 2.606 1.00 98.69 113 ALA A CA 1
ATOM 866 C C . ALA A 1 113 ? -2.408 0.142 1.114 1.00 98.69 113 ALA A C 1
ATOM 868 O O . ALA A 1 113 ? -2.088 1.229 0.643 1.00 98.69 113 ALA A O 1
ATOM 869 N N . LEU A 1 114 ? -2.950 -0.821 0.371 1.00 98.56 114 LEU A N 1
ATOM 870 C CA . LEU A 1 114 ? -3.381 -0.647 -1.016 1.00 98.56 114 LEU A CA 1
ATOM 871 C C . LEU A 1 114 ? -4.885 -0.398 -1.106 1.00 98.56 114 LEU A C 1
ATOM 873 O O . LEU A 1 114 ? -5.332 0.409 -1.913 1.00 98.56 114 LEU A O 1
ATOM 877 N N . GLY A 1 115 ? -5.661 -1.132 -0.308 1.00 98.62 115 GLY A N 1
ATOM 878 C CA . GLY A 1 115 ? -7.117 -1.076 -0.308 1.00 98.62 115 GLY A CA 1
ATOM 879 C C . GLY A 1 115 ? -7.677 -1.118 1.101 1.00 98.62 115 GLY A C 1
ATOM 880 O O . GLY A 1 115 ? -7.152 -1.843 1.947 1.00 98.62 115 GLY A O 1
ATOM 881 N N . VAL A 1 116 ? -8.733 -0.351 1.351 1.00 98.75 116 VAL A N 1
ATOM 882 C CA . VAL A 1 116 ? -9.320 -0.139 2.679 1.00 98.75 116 VAL A CA 1
ATOM 883 C C . VAL A 1 116 ? -10.844 -0.263 2.584 1.00 98.75 116 VAL A C 1
ATOM 885 O O . VAL A 1 116 ? -11.446 0.139 1.591 1.00 98.75 116 VAL A O 1
ATOM 888 N N . ALA A 1 117 ? -11.475 -0.877 3.589 1.00 98.38 117 ALA A N 1
ATOM 889 C CA . ALA A 1 117 ? -12.933 -0.945 3.701 1.00 98.38 117 ALA A CA 1
ATOM 890 C C . ALA A 1 117 ? -13.388 -1.043 5.163 1.00 98.38 117 ALA A C 1
ATOM 892 O O . ALA A 1 117 ? -12.894 -1.899 5.900 1.00 98.38 117 ALA A O 1
ATOM 893 N N . GLY A 1 118 ? -14.379 -0.239 5.566 1.00 97.38 118 GLY A N 1
ATOM 894 C CA . GLY A 1 118 ? -14.973 -0.300 6.912 1.00 97.38 118 GLY A CA 1
ATOM 895 C C . GLY A 1 118 ? -14.093 0.244 8.041 1.00 97.38 118 GLY A C 1
ATOM 896 O O . GLY A 1 118 ? -14.262 -0.162 9.189 1.00 97.38 118 GLY A O 1
ATOM 897 N N . LEU A 1 119 ? -13.121 1.094 7.705 1.00 97.88 119 LEU A N 1
ATOM 898 C CA . LEU A 1 119 ? -12.302 1.881 8.626 1.00 97.88 119 LEU A CA 1
ATOM 899 C C . LEU A 1 119 ? -11.742 3.115 7.887 1.00 97.88 119 LEU A C 1
ATOM 901 O O . LEU A 1 119 ? -11.668 3.092 6.655 1.00 97.88 119 LEU A O 1
ATOM 905 N N . PRO A 1 120 ? -11.338 4.190 8.585 1.00 98.12 120 PRO A N 1
ATOM 906 C CA . PRO A 1 120 ? -10.669 5.319 7.952 1.00 98.12 120 PRO A CA 1
ATOM 907 C C . PRO A 1 120 ? -9.280 4.916 7.440 1.00 98.12 120 PRO A C 1
ATOM 909 O O . PRO A 1 120 ? -8.555 4.169 8.098 1.00 98.12 120 PRO A O 1
ATOM 912 N N . ALA A 1 121 ? -8.885 5.454 6.286 1.00 98.38 121 ALA A N 1
ATOM 913 C CA . ALA A 1 121 ? -7.510 5.357 5.798 1.00 98.38 121 ALA A CA 1
ATOM 914 C C . ALA A 1 121 ? -6.609 6.415 6.458 1.00 98.38 121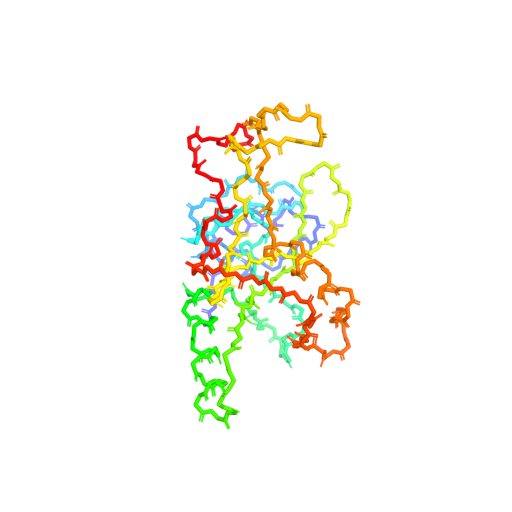 ALA A C 1
ATOM 916 O O . ALA A 1 121 ? -5.486 6.118 6.875 1.00 98.38 121 ALA A O 1
ATOM 917 N N . LEU A 1 122 ? -7.153 7.629 6.605 1.00 98.19 122 LEU A N 1
ATOM 918 C CA . LEU A 1 122 ? -6.541 8.783 7.254 1.00 98.19 122 LEU A CA 1
ATOM 919 C C . LEU A 1 122 ? -7.375 9.237 8.460 1.00 98.19 122 LEU A C 1
ATOM 921 O O . LEU A 1 122 ? -8.603 9.221 8.406 1.00 98.19 122 LEU A O 1
ATOM 925 N N . ILE A 1 123 ? -6.715 9.714 9.515 1.00 97.25 123 ILE A N 1
ATOM 926 C CA . ILE A 1 123 ? -7.348 10.489 10.592 1.00 97.25 123 ILE A CA 1
ATOM 927 C C . ILE A 1 123 ? -6.826 11.918 10.487 1.00 97.25 123 ILE A C 1
ATOM 929 O O . ILE A 1 123 ? -5.656 12.177 10.775 1.00 97.25 123 ILE A O 1
ATOM 933 N N . ASP A 1 124 ? -7.684 12.839 10.056 1.00 95.94 124 ASP A N 1
ATOM 934 C CA . ASP A 1 124 ? -7.349 14.256 9.965 1.00 95.94 124 ASP A CA 1
ATOM 935 C C . ASP A 1 124 ? -7.598 14.942 11.310 1.00 95.94 124 ASP A C 1
ATOM 937 O O . ASP A 1 124 ? -8.736 15.080 11.754 1.00 95.94 124 ASP A O 1
ATOM 941 N N . LEU A 1 125 ? -6.517 15.343 11.974 1.00 96.44 125 LEU A N 1
ATOM 942 C CA . LEU A 1 125 ? -6.558 16.042 13.255 1.00 96.44 125 LEU A CA 1
ATOM 943 C C . LEU A 1 125 ? -6.352 17.551 13.089 1.00 96.44 125 LEU A C 1
ATOM 945 O O . LEU A 1 125 ? -6.254 18.273 14.083 1.00 96.44 125 LEU A O 1
ATOM 949 N N . ARG A 1 126 ? -6.266 18.062 11.856 1.00 97.12 126 ARG A N 1
ATOM 950 C CA . ARG A 1 126 ? -6.104 19.498 11.620 1.00 97.12 126 ARG A CA 1
ATOM 951 C C . ARG A 1 126 ? -7.326 20.260 12.132 1.00 97.12 126 ARG A C 1
ATOM 953 O O . ARG A 1 126 ? -8.464 19.852 11.927 1.00 97.12 126 ARG A O 1
ATOM 960 N N . GLY A 1 127 ? -7.081 21.373 12.814 1.00 96.81 127 GLY A N 1
ATOM 961 C CA . GLY A 1 127 ? -8.114 22.164 13.484 1.00 96.81 127 GLY A CA 1
ATOM 962 C C . GLY A 1 127 ? -8.622 21.562 14.798 1.00 96.81 127 GLY A C 1
ATOM 963 O O . GLY A 1 127 ? -9.517 22.140 15.405 1.00 96.81 127 GLY A O 1
ATOM 964 N N . THR A 1 128 ? -8.075 20.429 15.253 1.00 96.94 128 THR A N 1
ATOM 965 C CA . THR A 1 128 ? -8.354 19.893 16.596 1.00 96.94 128 THR A CA 1
ATOM 966 C C . THR A 1 128 ? -7.252 20.316 17.580 1.00 96.94 128 THR A C 1
ATOM 968 O O . THR A 1 128 ? -6.106 20.498 17.153 1.00 96.94 128 THR A O 1
ATOM 971 N N . PRO A 1 129 ? -7.567 20.510 18.876 1.00 96.88 129 PRO A N 1
ATOM 972 C CA . PRO A 1 129 ? -6.593 20.980 19.858 1.00 96.88 129 PRO A CA 1
ATOM 973 C C . PRO A 1 129 ? -5.554 19.905 20.210 1.00 96.88 129 PRO A C 1
ATOM 975 O O . PRO A 1 129 ? -5.886 18.730 20.369 1.00 96.88 129 PRO A O 1
ATOM 978 N N . ASP A 1 130 ? -4.301 20.325 20.382 1.00 96.00 130 ASP A N 1
ATOM 979 C CA . ASP A 1 130 ? -3.236 19.543 21.010 1.00 96.00 130 ASP A CA 1
ATOM 980 C C . ASP A 1 130 ? -3.413 19.456 22.542 1.00 96.00 130 ASP A C 1
ATOM 982 O O . ASP A 1 130 ? -4.374 19.973 23.120 1.00 96.00 130 ASP A O 1
ATOM 986 N N . ASP A 1 131 ? -2.471 18.801 23.224 1.00 95.62 131 ASP A N 1
ATOM 987 C CA . ASP A 1 131 ? -2.475 18.640 24.685 1.00 95.62 131 ASP A CA 1
ATOM 988 C C . ASP A 1 131 ? -2.330 19.962 25.464 1.00 95.62 131 ASP A C 1
ATOM 990 O O . ASP A 1 131 ? -2.657 20.024 26.651 1.00 95.62 131 ASP A O 1
ATOM 994 N N . ALA A 1 132 ? -1.894 21.030 24.796 1.00 96.94 132 ALA A N 1
ATOM 995 C CA . ALA A 1 132 ? -1.805 22.385 25.321 1.00 96.94 132 ALA A CA 1
ATOM 996 C C . ALA A 1 132 ? -2.968 23.290 24.860 1.00 96.94 132 ALA A C 1
ATOM 998 O O . ALA A 1 132 ? -2.963 24.486 25.163 1.00 96.94 132 ALA A O 1
ATOM 999 N N . GLY A 1 133 ? -3.960 22.747 24.144 1.00 96.31 133 GLY A N 1
ATOM 1000 C CA . GLY A 1 133 ? -5.129 23.477 23.651 1.00 96.31 133 GLY A CA 1
ATOM 1001 C C . GLY A 1 133 ? -4.892 24.319 22.392 1.00 96.31 133 GLY A C 1
ATOM 1002 O O . GLY A 1 133 ? -5.711 25.185 22.093 1.00 96.31 133 GLY A O 1
ATOM 1003 N N . ARG A 1 134 ? -3.788 24.116 21.667 1.00 96.56 134 ARG A N 1
ATOM 1004 C CA . ARG A 1 134 ? -3.487 24.806 20.400 1.00 96.56 134 ARG A CA 1
ATOM 1005 C C . ARG A 1 134 ? -3.964 23.974 19.220 1.00 96.56 134 ARG A C 1
ATOM 1007 O O . ARG A 1 134 ? -3.761 22.765 19.211 1.00 96.56 134 ARG A O 1
ATOM 1014 N N . ASP A 1 135 ? -4.514 24.613 18.196 1.00 96.81 135 ASP A N 1
ATOM 1015 C CA . ASP A 1 135 ? -4.956 23.897 16.998 1.00 96.81 135 ASP A CA 1
ATOM 1016 C C . ASP A 1 135 ? -3.782 23.225 16.277 1.00 96.81 135 ASP A C 1
ATOM 1018 O O . ASP A 1 135 ? -2.754 23.839 15.977 1.00 96.81 135 ASP A O 1
ATOM 1022 N N . MET A 1 136 ? -3.951 21.950 15.941 1.00 97.50 136 MET A N 1
ATOM 1023 C CA . MET A 1 136 ? -3.030 21.244 15.063 1.00 97.50 136 MET A CA 1
ATOM 1024 C C . MET A 1 136 ? -3.216 21.710 13.614 1.00 97.50 136 MET A C 1
ATOM 1026 O O . MET A 1 136 ? -4.335 21.815 13.121 1.00 97.50 136 MET A O 1
ATOM 1030 N N . HIS A 1 137 ? -2.118 21.953 12.892 1.00 92.56 137 HIS A N 1
ATOM 1031 C CA . HIS A 1 137 ? -2.174 22.486 11.518 1.00 92.56 137 HIS A CA 1
ATOM 1032 C C . HIS A 1 137 ? -1.762 21.491 10.425 1.00 92.56 137 HIS A C 1
ATOM 1034 O O . HIS A 1 137 ? -2.189 21.632 9.282 1.00 92.56 137 HIS A O 1
ATOM 1040 N N . ALA A 1 138 ? -0.953 20.481 10.753 1.00 91.19 138 ALA A N 1
ATOM 1041 C CA . ALA A 1 138 ? -0.379 19.549 9.774 1.00 91.19 138 ALA A CA 1
ATOM 1042 C C . ALA A 1 138 ? -0.553 18.069 10.156 1.00 91.19 138 ALA A C 1
ATOM 1044 O O . ALA A 1 138 ? 0.069 17.194 9.556 1.00 91.19 138 ALA A O 1
ATOM 1045 N N . THR A 1 139 ? -1.369 17.780 11.170 1.00 95.19 139 THR A N 1
ATOM 1046 C CA . THR A 1 139 ? -1.470 16.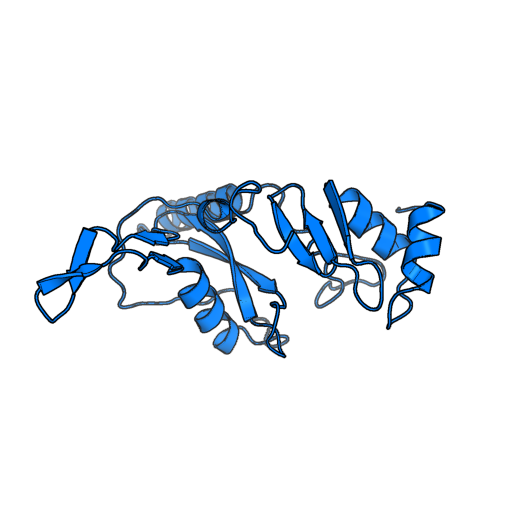439 11.745 1.00 95.19 139 THR A CA 1
ATOM 1047 C C . THR A 1 139 ? -2.541 15.627 11.028 1.00 95.19 139 THR A C 1
ATOM 1049 O O . THR A 1 139 ? -3.724 15.747 11.324 1.00 95.19 139 THR A O 1
ATOM 1052 N N . VAL A 1 140 ? -2.112 14.781 10.096 1.00 96.69 140 VAL A N 1
ATOM 1053 C CA . VAL A 1 140 ? -2.946 13.755 9.464 1.00 96.69 140 VAL A CA 1
ATOM 1054 C C . VAL A 1 140 ? -2.257 12.415 9.685 1.00 96.69 140 VAL A C 1
ATOM 1056 O O . VAL A 1 140 ? -1.093 12.251 9.319 1.00 96.69 140 VAL A O 1
ATOM 1059 N N . LEU A 1 141 ? -2.944 11.469 10.315 1.00 97.38 141 LEU A N 1
ATOM 1060 C CA . LEU A 1 141 ? -2.400 10.143 10.600 1.00 97.38 141 LEU A CA 1
ATOM 1061 C C . LEU A 1 141 ? -2.777 9.181 9.479 1.00 97.38 141 LEU A C 1
ATOM 1063 O O . LEU A 1 141 ? -3.960 9.022 9.188 1.00 97.38 141 LEU A O 1
ATOM 1067 N N . ALA A 1 142 ? -1.798 8.487 8.904 1.00 98.06 142 ALA A N 1
ATOM 1068 C CA . ALA A 1 142 ? -2.031 7.402 7.954 1.00 98.06 142 ALA A CA 1
ATOM 1069 C C . ALA A 1 142 ? -2.323 6.089 8.693 1.00 98.06 142 ALA A C 1
ATOM 1071 O O . ALA A 1 142 ? -1.528 5.151 8.671 1.00 98.06 142 ALA A O 1
ATOM 1072 N N . ILE A 1 143 ? -3.463 6.036 9.391 1.00 98.12 143 ILE A N 1
ATOM 1073 C CA . ILE A 1 143 ? -3.792 4.928 10.298 1.00 98.12 143 ILE A CA 1
ATOM 1074 C C . ILE A 1 143 ? -3.808 3.571 9.579 1.00 98.12 143 ILE A C 1
ATOM 1076 O O . ILE A 1 143 ? -3.355 2.578 10.144 1.00 98.12 143 ILE A O 1
ATOM 1080 N N . ALA A 1 144 ? -4.255 3.511 8.321 1.00 98.62 144 ALA A N 1
ATOM 1081 C CA . ALA A 1 144 ? -4.233 2.265 7.557 1.00 98.62 144 ALA A CA 1
ATOM 1082 C C . ALA A 1 144 ? -2.802 1.783 7.243 1.00 98.62 144 ALA A C 1
ATOM 1084 O O . ALA A 1 144 ? -2.537 0.584 7.343 1.00 98.62 144 ALA A O 1
ATOM 1085 N N . ASP A 1 145 ? -1.867 2.690 6.944 1.00 98.69 145 ASP A N 1
ATOM 1086 C CA . ASP A 1 145 ? -0.454 2.342 6.740 1.00 98.69 145 ASP A CA 1
ATOM 1087 C C . ASP A 1 145 ? 0.224 1.899 8.040 1.00 98.69 145 ASP A C 1
ATOM 1089 O O . ASP A 1 145 ? 0.986 0.930 8.034 1.00 98.69 145 ASP A O 1
ATOM 1093 N N . ASP A 1 146 ? -0.081 2.544 9.171 1.00 98.19 146 ASP A N 1
ATOM 1094 C CA . ASP A 1 146 ? 0.434 2.128 10.482 1.00 98.19 146 ASP A CA 1
ATOM 1095 C C . ASP A 1 146 ? 0.006 0.690 10.814 1.00 98.19 146 ASP A C 1
ATOM 1097 O O . ASP A 1 146 ? 0.827 -0.141 11.223 1.00 98.19 146 ASP A O 1
ATOM 1101 N N . LEU A 1 147 ? -1.268 0.363 10.574 1.00 98.44 147 LEU A N 1
ATOM 1102 C CA . LEU A 1 147 ? -1.806 -0.980 10.788 1.00 98.44 147 LEU A CA 1
ATOM 1103 C C . LEU A 1 147 ? -1.228 -2.003 9.806 1.00 98.44 147 LEU A C 1
ATOM 1105 O O . LEU A 1 147 ? -0.862 -3.105 10.227 1.00 98.44 147 LEU A O 1
ATOM 1109 N N . ALA A 1 148 ? -1.101 -1.651 8.524 1.00 98.62 148 ALA A N 1
ATOM 1110 C CA . ALA A 1 148 ? -0.483 -2.507 7.514 1.00 98.62 148 ALA A CA 1
ATOM 1111 C C . ALA A 1 148 ? 0.975 -2.825 7.875 1.00 98.62 148 ALA A C 1
ATOM 1113 O O . ALA A 1 148 ? 1.387 -3.990 7.872 1.00 98.62 148 ALA A O 1
ATOM 1114 N N . SER A 1 149 ? 1.739 -1.803 8.259 1.00 98.19 149 SER A N 1
ATOM 1115 C CA . SER A 1 149 ? 3.132 -1.918 8.686 1.00 98.19 149 SER A CA 1
ATOM 1116 C C . SER A 1 149 ? 3.273 -2.823 9.915 1.00 98.19 149 SER A C 1
ATOM 1118 O O . SER A 1 149 ? 4.094 -3.748 9.911 1.00 98.19 149 SER A O 1
ATOM 1120 N N . ALA A 1 150 ? 2.422 -2.640 10.932 1.00 97.94 150 ALA A N 1
ATOM 1121 C CA . ALA A 1 150 ? 2.396 -3.492 12.121 1.00 97.94 150 ALA A CA 1
ATOM 1122 C C . ALA A 1 150 ? 2.046 -4.953 11.786 1.00 97.94 150 ALA A C 1
ATOM 1124 O O . ALA A 1 150 ? 2.717 -5.875 12.260 1.00 97.94 150 ALA A O 1
ATOM 1125 N N . ALA A 1 151 ? 1.046 -5.180 10.928 1.00 98.19 151 ALA A N 1
ATOM 1126 C CA . ALA A 1 151 ? 0.680 -6.516 10.461 1.00 98.19 151 ALA A CA 1
ATOM 1127 C C . ALA A 1 151 ? 1.842 -7.206 9.727 1.00 98.19 151 ALA A C 1
ATOM 1129 O O . ALA A 1 151 ? 2.082 -8.399 9.936 1.00 98.19 151 ALA A O 1
ATOM 1130 N N . GLY A 1 152 ? 2.623 -6.456 8.943 1.00 96.25 152 GLY A N 1
ATOM 1131 C CA . GLY A 1 152 ? 3.790 -6.961 8.215 1.00 96.25 152 GLY A CA 1
ATOM 1132 C C . GLY A 1 152 ? 4.845 -7.641 9.100 1.00 96.25 152 GLY A C 1
ATOM 1133 O O . GLY A 1 152 ? 5.479 -8.608 8.665 1.00 96.25 152 GLY A O 1
ATOM 1134 N N . LEU A 1 153 ? 4.991 -7.212 10.362 1.00 96.06 153 LEU A N 1
ATOM 1135 C CA . LEU A 1 153 ? 5.896 -7.844 11.336 1.00 96.06 153 LEU A CA 1
ATOM 1136 C C . LEU A 1 153 ? 5.487 -9.290 11.658 1.00 96.06 153 LEU A C 1
ATOM 1138 O O . LEU A 1 153 ? 6.343 -10.153 11.872 1.00 96.06 153 LEU A O 1
ATOM 1142 N N . VAL A 1 154 ? 4.179 -9.554 11.680 1.00 96.06 154 VAL A N 1
ATOM 1143 C CA . VAL A 1 154 ? 3.600 -10.866 11.994 1.00 96.06 154 VAL A CA 1
ATOM 1144 C C . VAL A 1 154 ? 3.508 -11.738 10.745 1.00 96.06 154 VAL A C 1
ATOM 1146 O O . VAL A 1 154 ? 3.843 -12.920 10.815 1.00 96.06 154 VAL A O 1
ATOM 1149 N N . MET A 1 155 ? 3.123 -11.156 9.601 1.00 96.25 155 MET A N 1
ATOM 1150 C CA . MET A 1 155 ? 3.039 -11.874 8.321 1.00 96.25 155 MET A CA 1
ATOM 1151 C C . MET A 1 155 ? 4.381 -12.519 7.946 1.00 96.25 155 MET A C 1
ATOM 1153 O O . MET A 1 155 ? 4.412 -13.644 7.438 1.00 96.25 155 MET A O 1
ATOM 1157 N N . ARG A 1 156 ? 5.498 -11.821 8.239 1.00 92.56 156 ARG A N 1
ATOM 1158 C CA . ARG A 1 156 ? 6.859 -12.147 7.767 1.00 92.56 156 ARG A CA 1
ATOM 1159 C C . ARG A 1 156 ? 6.876 -12.303 6.232 1.00 92.56 156 ARG A C 1
ATOM 1161 O O . ARG A 1 156 ? 5.872 -12.110 5.560 1.00 92.56 156 ARG A O 1
ATOM 1168 N N . LYS A 1 157 ? 8.030 -12.611 5.631 1.00 91.25 157 LYS A N 1
ATOM 1169 C CA . LYS A 1 157 ? 8.129 -12.741 4.157 1.00 91.25 157 LYS A CA 1
ATOM 1170 C C . LYS A 1 157 ? 7.917 -14.156 3.624 1.00 91.25 157 LYS A C 1
ATOM 1172 O O . LYS A 1 157 ? 7.585 -14.318 2.458 1.00 91.25 157 LYS A O 1
ATOM 1177 N N . THR A 1 158 ? 8.078 -15.171 4.472 1.00 91.56 158 THR A N 1
ATOM 1178 C CA . THR A 1 158 ? 8.031 -16.589 4.067 1.00 91.56 158 THR A CA 1
ATOM 1179 C C . THR A 1 158 ? 7.229 -17.472 5.025 1.00 91.56 158 THR A C 1
ATOM 1181 O O . THR A 1 158 ? 7.185 -18.687 4.855 1.00 91.56 158 THR A O 1
ATOM 1184 N N . ALA A 1 159 ? 6.563 -16.890 6.030 1.00 91.75 159 ALA A N 1
ATOM 1185 C CA . ALA A 1 159 ? 5.835 -17.658 7.044 1.00 91.75 159 ALA A CA 1
ATOM 1186 C C . ALA A 1 159 ? 4.454 -18.152 6.582 1.00 91.75 159 ALA A C 1
ATOM 1188 O O . ALA A 1 159 ? 3.777 -18.834 7.346 1.00 91.75 159 ALA A O 1
ATOM 1189 N N . ARG A 1 160 ? 4.032 -17.814 5.352 1.00 91.94 160 ARG A N 1
ATOM 1190 C CA . ARG A 1 160 ? 2.704 -18.144 4.803 1.00 91.94 160 ARG A CA 1
ATOM 1191 C C . ARG A 1 160 ? 1.557 -17.724 5.733 1.00 91.94 160 ARG A C 1
ATOM 1193 O O . ARG A 1 160 ? 0.570 -18.439 5.874 1.00 91.94 160 ARG A O 1
ATOM 1200 N N . ALA A 1 161 ? 1.687 -16.547 6.341 1.00 95.38 161 ALA A N 1
ATOM 1201 C CA . ALA A 1 161 ? 0.656 -15.916 7.158 1.00 95.38 161 ALA A CA 1
ATOM 1202 C C . ALA A 1 161 ? 0.088 -14.687 6.417 1.00 95.38 161 ALA A C 1
ATOM 1204 O O . ALA A 1 161 ? 0.451 -13.564 6.751 1.00 95.38 161 ALA A O 1
ATOM 1205 N N . PRO A 1 162 ? -0.762 -14.872 5.385 1.00 95.12 162 PRO A N 1
ATOM 1206 C CA . PRO A 1 162 ? -1.251 -13.774 4.543 1.00 95.12 162 PRO A CA 1
ATOM 1207 C C . PRO A 1 162 ? -2.349 -12.928 5.205 1.00 95.12 162 PRO A C 1
ATOM 1209 O O . PRO A 1 162 ? -2.767 -11.922 4.644 1.00 95.12 162 PRO A O 1
ATOM 1212 N N . VAL A 1 163 ? -2.847 -13.339 6.377 1.00 97.44 163 VAL A N 1
ATOM 1213 C CA . VAL A 1 163 ? -3.926 -12.660 7.103 1.00 97.44 163 VAL A CA 1
ATOM 1214 C C . VAL A 1 163 ? -3.512 -12.470 8.557 1.00 97.44 163 VAL A C 1
ATOM 1216 O O . VAL A 1 163 ? -3.073 -13.415 9.214 1.00 97.44 163 VAL A O 1
ATOM 1219 N N . VAL A 1 164 ? -3.685 -11.250 9.063 1.00 98.06 164 VAL A N 1
ATOM 1220 C CA . VAL A 1 164 ? -3.444 -10.874 10.461 1.00 98.06 164 VAL A CA 1
ATOM 1221 C C . VAL A 1 164 ? -4.695 -10.189 10.996 1.00 98.06 164 VAL A C 1
ATOM 1223 O O . VAL A 1 164 ? -5.278 -9.346 10.322 1.00 98.06 164 VAL A O 1
ATOM 1226 N N . VAL A 1 165 ? -5.100 -10.544 12.216 1.00 97.75 165 VAL A N 1
ATOM 1227 C CA . VAL A 1 165 ? -6.237 -9.921 12.901 1.00 97.75 165 VAL A CA 1
ATOM 1228 C C . VAL A 1 165 ? -5.710 -8.990 13.987 1.00 97.75 165 VAL A C 1
ATOM 1230 O O . VAL A 1 165 ? -5.072 -9.443 14.939 1.00 97.75 165 VAL A O 1
ATOM 1233 N N . ILE A 1 166 ? -6.009 -7.699 13.862 1.00 97.81 166 ILE A N 1
ATOM 1234 C CA . ILE A 1 166 ? -5.714 -6.677 14.872 1.00 97.81 166 ILE A CA 1
ATOM 1235 C C . ILE A 1 166 ? -6.996 -6.418 15.673 1.00 97.81 166 ILE A C 1
ATOM 1237 O O . ILE A 1 166 ? -8.076 -6.301 15.101 1.00 97.81 166 ILE A O 1
ATOM 1241 N N . ARG A 1 167 ? -6.896 -6.367 17.006 1.00 96.88 167 ARG A N 1
ATOM 1242 C CA . ARG A 1 167 ? -8.031 -6.134 17.917 1.00 96.88 167 ARG A CA 1
ATOM 1243 C C . ARG A 1 167 ? -7.681 -5.070 18.950 1.00 96.88 167 ARG A C 1
ATOM 1245 O O . ARG A 1 167 ? -6.511 -4.892 19.268 1.00 96.88 167 ARG A O 1
ATOM 1252 N N . GLY A 1 168 ? -8.709 -4.428 19.506 1.00 95.88 168 GLY A N 1
ATOM 1253 C CA . GLY A 1 168 ? -8.568 -3.406 20.552 1.00 95.88 168 GLY A CA 1
ATOM 1254 C C . GLY A 1 168 ? -8.542 -1.966 20.037 1.00 95.88 168 GLY A C 1
ATOM 1255 O O . GLY A 1 168 ? -8.243 -1.062 20.807 1.00 95.88 168 GLY A O 1
ATOM 1256 N N . LEU A 1 169 ? -8.859 -1.753 18.758 1.00 94.50 169 LEU A N 1
ATOM 1257 C CA . LEU A 1 169 ? -8.983 -0.432 18.148 1.00 94.50 169 LEU A CA 1
ATOM 1258 C C . LEU A 1 169 ? -10.457 -0.132 17.879 1.00 94.50 169 LEU A C 1
ATOM 1260 O O . LEU A 1 169 ? -11.172 -0.995 17.370 1.00 94.50 169 LEU A O 1
ATOM 1264 N N . ALA A 1 170 ? -10.888 1.083 18.207 1.00 92.56 170 ALA A N 1
ATOM 1265 C CA . ALA A 1 170 ? -12.199 1.613 17.855 1.00 92.56 170 ALA A CA 1
ATOM 1266 C C . ALA A 1 170 ? -11.996 2.668 16.766 1.00 92.56 170 ALA A C 1
ATOM 1268 O O . ALA A 1 170 ? -11.520 3.766 17.046 1.00 92.56 170 ALA A O 1
ATOM 1269 N N . LEU A 1 171 ? -12.276 2.292 15.521 1.00 94.19 171 LEU A N 1
ATOM 1270 C CA . LEU A 1 171 ? -12.104 3.146 14.354 1.00 94.19 171 LEU A CA 1
ATOM 1271 C C . LEU A 1 171 ? -13.432 3.201 13.606 1.00 94.19 171 LEU A C 1
ATOM 1273 O O . LEU A 1 171 ? -13.974 2.160 13.242 1.00 94.19 171 LEU A O 1
ATOM 1277 N N . GLU A 1 172 ? -13.934 4.408 13.376 1.00 89.12 172 GLU A N 1
ATOM 1278 C CA . GLU A 1 172 ? -15.151 4.655 12.608 1.00 89.12 172 GLU A CA 1
ATOM 1279 C C . GLU A 1 172 ? -14.799 5.425 11.338 1.00 89.12 172 GLU A C 1
ATOM 1281 O O . GLU A 1 172 ? -13.977 6.343 11.361 1.00 89.12 172 GLU A O 1
ATOM 1286 N N . GLY A 1 173 ? -15.398 5.029 10.219 1.00 92.50 173 GLY A N 1
ATOM 1287 C CA . GLY A 1 173 ? -15.169 5.650 8.920 1.00 92.50 173 GLY A CA 1
ATOM 1288 C C . GLY A 1 173 ? -15.235 4.645 7.778 1.00 92.50 173 GLY A C 1
ATOM 1289 O O . GLY A 1 173 ? -15.198 3.434 7.989 1.00 92.50 173 GLY A O 1
ATOM 1290 N N . ASP A 1 174 ? -15.314 5.171 6.562 1.00 94.19 174 ASP A N 1
ATOM 1291 C CA . ASP A 1 174 ? -15.333 4.393 5.323 1.00 94.19 174 ASP A CA 1
ATOM 1292 C C . ASP A 1 174 ? -14.300 4.976 4.352 1.00 94.19 174 ASP A C 1
ATOM 1294 O O . ASP A 1 174 ? -14.620 5.661 3.381 1.00 94.19 174 ASP A O 1
ATOM 1298 N N . GLY A 1 175 ? -13.029 4.814 4.725 1.00 96.94 175 GLY A N 1
ATOM 1299 C CA . GLY A 1 175 ? -11.897 5.292 3.945 1.00 96.94 175 GLY A CA 1
ATOM 1300 C C . GLY A 1 175 ? -11.529 4.341 2.813 1.00 96.94 175 GLY A C 1
ATOM 1301 O O . GLY A 1 175 ? -11.905 3.169 2.802 1.00 96.94 175 GLY A O 1
ATOM 1302 N N . HIS A 1 176 ? -10.734 4.860 1.888 1.00 97.94 176 HIS A N 1
ATOM 1303 C CA . HIS A 1 176 ? -10.246 4.161 0.711 1.00 97.94 176 HIS A CA 1
ATOM 1304 C C . HIS A 1 176 ? -8.716 4.179 0.689 1.00 97.94 176 HIS A C 1
ATOM 1306 O O . HIS A 1 176 ? -8.084 5.140 1.122 1.00 97.94 176 HIS A O 1
ATOM 1312 N N . GLY A 1 177 ? -8.088 3.149 0.127 1.00 96.81 177 GLY A N 1
ATOM 1313 C CA . GLY A 1 177 ? -6.638 3.105 -0.058 1.00 96.81 177 GLY A CA 1
ATOM 1314 C C . GLY A 1 177 ? -6.132 4.256 -0.930 1.00 96.81 177 GLY A C 1
ATOM 1315 O O . GLY A 1 177 ? -5.061 4.800 -0.673 1.00 96.81 177 GLY A O 1
ATOM 1316 N N . ARG A 1 178 ? -6.942 4.714 -1.896 1.00 95.38 178 ARG A N 1
ATOM 1317 C CA . ARG A 1 178 ? -6.626 5.901 -2.711 1.00 95.38 178 ARG A CA 1
ATOM 1318 C C . ARG A 1 178 ? -6.474 7.187 -1.897 1.00 95.38 178 ARG A C 1
ATOM 1320 O O . ARG A 1 178 ? -5.777 8.084 -2.354 1.00 95.38 178 ARG A O 1
ATOM 1327 N N . ASP A 1 179 ? -7.089 7.278 -0.717 1.00 96.88 179 ASP A N 1
ATOM 1328 C CA . ASP A 1 179 ? -7.015 8.475 0.129 1.00 96.88 179 ASP A CA 1
ATOM 1329 C C . ASP A 1 179 ? -5.588 8.686 0.669 1.00 96.88 179 ASP A C 1
ATOM 1331 O O . ASP A 1 179 ? -5.216 9.800 1.023 1.00 96.88 179 ASP A O 1
ATOM 1335 N N . LEU A 1 180 ? -4.769 7.626 0.703 1.00 97.25 180 LEU A N 1
ATOM 1336 C CA . LEU A 1 180 ? -3.355 7.671 1.096 1.00 97.25 180 LEU A CA 1
ATOM 1337 C C . LEU A 1 180 ? -2.440 8.171 -0.031 1.00 97.25 180 LEU A C 1
ATOM 1339 O O . LEU A 1 180 ? -1.283 8.519 0.215 1.00 97.25 180 LEU A O 1
ATOM 1343 N N . ILE A 1 181 ? -2.927 8.185 -1.275 1.00 95.94 181 ILE A N 1
ATOM 1344 C CA . ILE A 1 181 ? -2.134 8.597 -2.429 1.00 95.94 181 ILE A CA 1
ATOM 1345 C C . ILE A 1 181 ? -2.107 10.119 -2.470 1.00 95.94 181 ILE A C 1
ATOM 1347 O O . ILE A 1 181 ? -3.131 10.782 -2.623 1.00 95.94 181 ILE A O 1
ATOM 1351 N N . ARG A 1 182 ? -0.900 10.678 -2.373 1.00 94.56 182 ARG A N 1
ATOM 1352 C CA . ARG A 1 182 ? -0.691 12.117 -2.502 1.00 94.56 182 ARG A CA 1
ATOM 1353 C C . ARG A 1 182 ? -1.120 12.591 -3.901 1.00 94.56 182 ARG A C 1
ATOM 1355 O O . ARG A 1 182 ? -0.626 12.039 -4.890 1.00 94.56 182 ARG A O 1
ATOM 1362 N N . PRO A 1 183 ? -1.981 13.619 -4.007 1.00 92.56 183 PRO A N 1
ATOM 1363 C CA . PRO A 1 183 ? -2.325 14.227 -5.286 1.00 92.56 183 PRO A CA 1
ATOM 1364 C C . PRO A 1 183 ? -1.089 14.722 -6.047 1.00 92.56 183 PRO A C 1
ATOM 1366 O O . PRO A 1 183 ? -0.104 15.163 -5.455 1.00 92.56 183 PRO A O 1
ATOM 1369 N N . ALA A 1 184 ? -1.134 14.650 -7.379 1.00 88.75 184 ALA A N 1
ATOM 1370 C CA . ALA A 1 184 ? 0.019 14.956 -8.228 1.00 88.75 184 ALA A CA 1
ATOM 1371 C C . ALA A 1 184 ? 0.489 16.418 -8.123 1.00 88.75 184 ALA A C 1
ATOM 1373 O O . ALA A 1 184 ? 1.669 16.688 -8.312 1.00 88.75 184 ALA A O 1
ATOM 1374 N N . ASP A 1 185 ? -0.428 17.340 -7.852 1.00 92.25 185 ASP A N 1
ATOM 1375 C CA . ASP A 1 185 ? -0.194 18.771 -7.651 1.00 92.25 185 ASP A CA 1
ATOM 1376 C C . ASP A 1 185 ? 0.348 19.111 -6.252 1.00 92.25 185 ASP A C 1
ATOM 1378 O O . ASP A 1 185 ? 0.928 20.179 -6.064 1.00 92.25 185 ASP A O 1
ATOM 1382 N N . GLU A 1 186 ? 0.237 18.189 -5.293 1.00 90.88 186 GLU A N 1
ATOM 1383 C CA . GLU A 1 186 ? 0.804 18.311 -3.943 1.00 90.88 186 GLU A CA 1
ATOM 1384 C C . GLU A 1 186 ? 2.142 17.561 -3.768 1.00 90.88 186 GLU A C 1
ATOM 1386 O O . GLU A 1 186 ? 2.783 17.650 -2.711 1.00 90.88 186 GLU A O 1
ATOM 1391 N N . ASP A 1 187 ? 2.570 16.784 -4.769 1.00 89.31 187 ASP A N 1
ATOM 1392 C CA . ASP A 1 187 ? 3.780 15.959 -4.715 1.00 89.31 187 ASP A CA 1
ATOM 1393 C C . ASP A 1 187 ? 5.024 16.709 -5.211 1.00 89.31 187 ASP A C 1
ATOM 1395 O O . ASP A 1 187 ? 5.347 16.748 -6.396 1.00 89.31 187 ASP A O 1
ATOM 1399 N N . VAL A 1 188 ? 5.769 17.276 -4.261 1.00 88.31 188 VAL A N 1
ATOM 1400 C CA . VAL A 1 188 ? 6.994 18.049 -4.520 1.00 88.31 188 VAL A CA 1
ATOM 1401 C C . VAL A 1 188 ? 8.214 17.199 -4.908 1.00 88.31 188 VAL A C 1
ATOM 1403 O O . VAL A 1 188 ? 9.280 17.758 -5.166 1.00 88.31 188 VAL A O 1
ATOM 1406 N N . PHE A 1 189 ? 8.103 15.865 -4.915 1.00 83.75 189 PHE A N 1
ATOM 1407 C CA . PHE A 1 189 ? 9.221 14.950 -5.197 1.00 83.75 189 PHE A CA 1
ATOM 1408 C C . PHE A 1 189 ? 9.088 14.185 -6.519 1.00 83.75 189 PHE A C 1
ATOM 1410 O O . PHE A 1 189 ? 9.993 13.419 -6.875 1.00 83.75 189 PHE A O 1
ATOM 1417 N N . ARG A 1 190 ? 7.971 14.379 -7.215 1.00 71.94 190 ARG A N 1
ATOM 1418 C CA . ARG A 1 190 ? 7.576 13.646 -8.416 1.00 71.94 190 ARG A CA 1
ATOM 1419 C C . ARG A 1 190 ? 8.195 14.187 -9.694 1.00 71.94 190 ARG A C 1
ATOM 1421 O O . ARG A 1 190 ? 8.232 15.420 -9.877 1.00 71.94 190 ARG A O 1
#

Secondary structure (DSSP, 8-state):
-----HHHHHHHTTBTT---HHHHHHHHHTEEEEEE-SBS-EEEETT--EEEGGG-B-TT-SSTT--BPPPS-HHHHHHHHHHHHHHHH-----EEEEEEEEETTEEEEEEEEEEEESS-S-EE-TTSB-TTSPBPSS-EE-HHHHHHHHHHHHH-SSS--------S--------GGGGSPPTTT-TT-